Protein AF-R8BDB2-F1 (afdb_monomer_lite)

Radius of gyration: 30.71 Å; chains: 1; bounding box: 42×105×94 Å

Foldseek 3Di:
DDDDDDDDDDDDDDDDDDDDDDDDDDDDDDDDDDDDDDDDDDDDDDDDDDDPPPPPPPDDDDDDDPDPDDDPDDDPVQQVADAAEAADLLDDACVRCVVVCVPPCVVSVHALHLEYAYAQKWKAAPVVLPGTRGHHLVRLLNNCQVRVHQEYEHNHPPPDPDDDPRVVRMDMDHDDQVNSCCSQPVPPDDDPPPPPDDDDDPTYHYHYDDAPDKWKIGSSYTDDPVVVVVVVVVVCVVCVVVVHHPPPPPDDDDPDPRVIDIDHD

Secondary structure (DSSP, 8-state):
--------------------------------------------PPPPPPPP-------------------TTS-TTTTSPPP-EEEETT---HHHHHHHIIIIITTTT-PSPSEEEE---EEE--GGGTSEEE--HHHHHHHHHHHT-SEEEE---------STTGGG-EEE---HHHHHHHHS---S---TT---S-----PEEE-PPTT-EEEEETTEEE-HHHHHHHHHHHHHHHHHTT-----------------EEEE-

pLDDT: mean 71.01, std 20.25, range [38.88, 97.62]

Sequence (265 aa):
MGGPETHRTANDNEGSRATHRSRSSRQASGNSQYRAQSPESQLTIPPTPASPDLSLRSVRSVSSLPLTQVLSSSSPHALDRTLSVVFSPHGISYASLAAYATSHLVAEATLPLTALLHCFDAVSNPWWLGGNVLLGAPAGTETATKLGARAWISAHDGEKDVRGLATGLLRTRKWAREEVESVVSPRKGHFSPAQESKVGNKGTEVLALGSGEEVVLTSEGVWNVDQKQNDERMKAQTLAAMGLSPTIEARDMEPRNLGEVMAMV

Structure (mmCIF, N/CA/C/O backbone):
data_AF-R8BDB2-F1
#
_entry.id   AF-R8BDB2-F1
#
loop_
_atom_site.group_PDB
_atom_site.id
_atom_site.type_symbol
_atom_site.label_atom_id
_atom_site.label_alt_id
_atom_site.label_comp_id
_atom_site.label_asym_id
_atom_site.label_entity_id
_atom_site.label_seq_id
_atom_site.pdbx_PDB_ins_code
_atom_site.Cartn_x
_atom_site.Cartn_y
_atom_site.Cartn_z
_atom_site.occupancy
_atom_site.B_iso_or_equiv
_atom_site.auth_seq_id
_atom_site.auth_comp_id
_atom_site.auth_asym_id
_atom_site.auth_atom_id
_atom_site.pdbx_PDB_model_num
ATOM 1 N N . MET A 1 1 ? 9.946 63.396 -10.598 1.00 42.94 1 MET A N 1
ATOM 2 C CA . MET A 1 1 ? 10.537 63.099 -11.921 1.00 42.94 1 MET A CA 1
ATOM 3 C C . MET A 1 1 ? 10.731 61.595 -12.015 1.00 42.94 1 MET A C 1
ATOM 5 O O . MET A 1 1 ? 11.265 61.042 -11.066 1.00 42.94 1 MET A O 1
ATOM 9 N N . GLY A 1 2 ? 10.269 60.962 -13.097 1.00 50.62 2 GLY A N 1
ATOM 10 C CA . GLY A 1 2 ? 10.486 59.532 -13.372 1.00 50.62 2 GLY A CA 1
ATOM 11 C C . GLY A 1 2 ? 9.268 58.634 -13.131 1.00 50.62 2 GLY A C 1
ATOM 12 O O . GLY A 1 2 ? 9.260 57.855 -12.188 1.00 50.62 2 GLY A O 1
ATOM 13 N N . GLY A 1 3 ? 8.242 58.777 -13.973 1.00 46.38 3 GLY A N 1
ATOM 14 C CA . GLY A 1 3 ? 7.214 57.755 -14.215 1.00 46.38 3 GLY A CA 1
ATOM 15 C C . GLY A 1 3 ? 7.512 56.973 -15.513 1.00 46.38 3 GLY A C 1
ATOM 16 O O . GLY A 1 3 ? 8.561 57.206 -16.109 1.00 46.38 3 GLY A O 1
ATOM 17 N N . PRO A 1 4 ? 6.615 56.077 -15.964 1.00 68.62 4 PRO A N 1
ATOM 18 C CA . PRO A 1 4 ? 6.901 54.644 -16.092 1.00 68.62 4 PRO A CA 1
ATOM 19 C C . PRO A 1 4 ? 7.082 54.149 -17.537 1.00 68.62 4 PRO A C 1
ATOM 21 O O . PRO A 1 4 ? 6.483 54.688 -18.465 1.00 68.62 4 PRO A O 1
ATOM 24 N N . GLU A 1 5 ? 7.828 53.053 -17.709 1.00 59.38 5 GLU A N 1
ATOM 25 C CA . GLU A 1 5 ? 7.921 52.321 -18.977 1.00 59.38 5 GLU A CA 1
ATOM 26 C C . GLU A 1 5 ? 6.985 51.104 -18.992 1.00 59.38 5 GLU A C 1
ATOM 28 O O . GLU A 1 5 ? 7.170 50.106 -18.297 1.00 59.38 5 GLU A O 1
ATOM 33 N N . THR A 1 6 ? 5.955 51.214 -19.823 1.00 68.81 6 THR A N 1
ATOM 34 C CA . THR A 1 6 ? 5.175 50.118 -20.409 1.00 68.81 6 THR A CA 1
ATOM 35 C C . THR A 1 6 ? 5.809 49.691 -21.731 1.00 68.81 6 THR A C 1
ATOM 37 O O . THR A 1 6 ? 6.211 50.587 -22.456 1.00 68.81 6 THR A O 1
ATOM 40 N N . HIS A 1 7 ? 5.792 48.404 -22.109 1.00 50.31 7 HIS A N 1
ATOM 41 C CA . HIS A 1 7 ? 5.573 47.898 -23.490 1.00 50.31 7 HIS A CA 1
ATOM 42 C C . HIS A 1 7 ? 5.645 46.345 -23.480 1.00 50.31 7 HIS A C 1
ATOM 44 O O . HIS A 1 7 ? 6.590 45.788 -22.940 1.00 50.31 7 HIS A O 1
ATOM 50 N N . ARG A 1 8 ? 4.546 45.631 -23.812 1.00 46.88 8 ARG A N 1
ATOM 51 C CA . ARG A 1 8 ? 4.204 45.008 -25.128 1.00 46.88 8 ARG A CA 1
ATOM 52 C C . ARG A 1 8 ? 5.082 43.800 -25.506 1.00 46.88 8 ARG A C 1
ATOM 54 O O . ARG A 1 8 ? 6.282 43.887 -25.336 1.00 46.88 8 ARG A O 1
ATOM 61 N N . THR A 1 9 ? 4.651 42.705 -26.141 1.00 49.34 9 THR A N 1
ATOM 62 C CA . THR A 1 9 ? 3.388 42.033 -26.553 1.00 49.34 9 THR A CA 1
ATOM 63 C C . THR A 1 9 ? 3.834 40.766 -27.317 1.00 49.34 9 THR A C 1
ATOM 65 O O . THR A 1 9 ? 4.941 40.777 -27.852 1.00 49.34 9 THR A O 1
ATOM 68 N N . ALA A 1 10 ? 2.910 39.810 -27.514 1.00 44.41 10 ALA A N 1
ATOM 69 C CA . ALA A 1 10 ? 2.854 38.851 -28.639 1.00 44.41 10 ALA A CA 1
ATOM 70 C C . ALA A 1 10 ? 3.792 37.624 -28.586 1.00 44.41 10 ALA A C 1
ATOM 72 O O . ALA A 1 10 ? 4.871 37.688 -28.015 1.00 44.41 10 ALA A O 1
ATOM 73 N N . ASN A 1 11 ? 3.494 36.474 -29.192 1.00 45.97 11 ASN A N 1
ATOM 74 C CA . ASN A 1 11 ? 2.293 35.875 -29.793 1.00 45.97 11 ASN A CA 1
ATOM 75 C C . ASN A 1 11 ? 2.628 34.383 -30.023 1.00 45.97 11 ASN A C 1
ATOM 77 O O . ASN A 1 11 ? 3.799 34.030 -30.137 1.00 45.97 11 ASN A O 1
ATOM 81 N N . ASP A 1 12 ? 1.583 33.562 -30.118 1.00 48.62 12 ASP A N 1
ATOM 82 C CA . ASP A 1 12 ? 1.372 32.446 -31.052 1.00 48.62 12 ASP A CA 1
ATOM 83 C C . ASP A 1 12 ? 2.563 31.581 -31.506 1.00 48.62 12 ASP A C 1
ATOM 85 O O . ASP A 1 12 ? 3.449 32.035 -32.229 1.00 48.62 12 ASP A O 1
ATOM 89 N N . ASN A 1 13 ? 2.455 30.263 -31.290 1.00 54.91 13 ASN A N 1
ATOM 90 C CA . ASN A 1 13 ? 2.715 29.351 -32.404 1.00 54.91 13 ASN A CA 1
ATOM 91 C C . ASN A 1 13 ? 1.918 28.043 -32.295 1.00 54.91 13 ASN A C 1
ATOM 93 O O . ASN A 1 13 ? 2.167 27.193 -31.438 1.00 54.91 13 ASN A O 1
ATOM 97 N N . GLU A 1 14 ? 0.966 27.905 -33.214 1.00 48.72 14 GLU A N 1
ATOM 98 C CA . GLU A 1 14 ? 0.318 26.659 -33.598 1.00 48.72 14 GLU A CA 1
ATOM 99 C C . GLU A 1 14 ? 1.334 25.687 -34.216 1.00 48.72 14 GLU A C 1
ATOM 101 O O . GLU A 1 14 ? 2.249 26.071 -34.942 1.00 48.72 14 GLU A O 1
ATOM 106 N N . GLY A 1 15 ? 1.139 24.391 -33.973 1.00 47.16 15 GLY A N 1
ATOM 107 C CA . GLY A 1 15 ? 2.002 23.336 -34.498 1.00 47.16 15 GLY A CA 1
ATOM 108 C C . GLY A 1 15 ? 1.241 22.054 -34.798 1.00 47.16 15 GLY A C 1
ATOM 109 O O . GLY A 1 15 ? 1.616 20.987 -34.323 1.00 47.16 15 GLY A O 1
ATOM 110 N N . SER A 1 16 ? 0.169 22.157 -35.586 1.00 48.75 16 SER A N 1
ATOM 111 C CA . SER A 1 16 ? -0.464 21.015 -36.251 1.00 48.75 16 SER A CA 1
ATOM 112 C C . SER A 1 16 ? 0.543 20.286 -37.147 1.00 48.75 16 SER A C 1
ATOM 114 O O . SER A 1 16 ? 1.075 20.863 -38.094 1.00 48.75 16 SER A O 1
ATOM 116 N N . ARG A 1 17 ? 0.746 18.985 -36.919 1.00 55.22 17 ARG A N 1
ATOM 117 C CA . ARG A 1 17 ? 1.319 18.077 -37.922 1.00 55.22 17 ARG A CA 1
ATOM 118 C C . ARG A 1 17 ? 0.527 16.778 -37.975 1.00 55.22 17 ARG A C 1
ATOM 120 O O . ARG A 1 17 ? 0.817 15.804 -37.290 1.00 55.22 17 ARG A O 1
ATOM 127 N N . ALA A 1 18 ? -0.476 16.798 -38.845 1.00 46.44 18 ALA A N 1
ATOM 128 C CA . ALA A 1 18 ? -1.045 15.612 -39.453 1.00 46.44 18 ALA A CA 1
ATOM 129 C C . ALA A 1 18 ? -0.022 15.006 -40.426 1.00 46.44 18 ALA A C 1
ATOM 131 O O . ALA A 1 18 ? 0.484 15.696 -41.313 1.00 46.44 18 ALA A O 1
ATOM 132 N N . THR A 1 19 ? 0.247 13.708 -40.304 1.00 61.97 19 THR A N 1
ATOM 133 C CA . THR A 1 19 ? 0.888 12.922 -41.361 1.00 61.97 19 THR A CA 1
ATOM 134 C C . THR A 1 19 ? -0.053 11.813 -41.814 1.00 61.97 19 THR A C 1
ATOM 136 O O . THR A 1 19 ? -0.320 10.831 -41.129 1.00 61.97 19 THR A O 1
ATOM 139 N N . HIS A 1 20 ? -0.571 12.027 -43.020 1.00 45.81 20 HIS A N 1
ATOM 140 C CA . HIS A 1 20 ? -1.128 11.023 -43.913 1.00 45.81 20 HIS A CA 1
ATOM 141 C C . HIS A 1 20 ? -0.060 10.011 -44.369 1.00 45.81 20 HIS A C 1
ATOM 143 O O . HIS A 1 20 ? 1.122 10.346 -44.405 1.00 45.81 20 HIS A O 1
ATOM 149 N N . ARG A 1 21 ? -0.563 8.885 -44.918 1.00 43.88 21 ARG A N 1
ATOM 150 C CA . ARG A 1 21 ? 0.079 7.851 -45.774 1.00 43.88 21 ARG A CA 1
ATOM 151 C C . ARG A 1 21 ? 0.607 6.632 -44.996 1.00 43.88 21 ARG A C 1
ATOM 153 O O . ARG A 1 21 ? 1.277 6.789 -43.996 1.00 43.88 21 ARG A O 1
ATOM 160 N N . SER A 1 22 ? 0.344 5.377 -45.366 1.00 46.69 22 SER A N 1
ATOM 161 C CA . SER A 1 22 ? -0.119 4.796 -46.631 1.00 46.69 22 SER A CA 1
ATOM 162 C C . SER A 1 22 ? -0.864 3.480 -46.391 1.00 46.69 22 SER A C 1
ATOM 164 O O . SER A 1 22 ? -0.426 2.636 -45.615 1.00 46.69 22 SER A O 1
ATOM 166 N N . ARG A 1 23 ? -1.938 3.275 -47.163 1.00 48.34 23 ARG A N 1
ATOM 167 C CA . ARG A 1 23 ? -2.461 1.950 -47.517 1.00 48.34 23 ARG A CA 1
ATOM 168 C C . ARG A 1 23 ? -1.347 1.133 -48.179 1.00 48.34 23 ARG A C 1
ATOM 170 O O . ARG A 1 23 ? -0.778 1.589 -49.166 1.00 48.34 23 ARG A O 1
ATOM 177 N N . SER A 1 24 ? -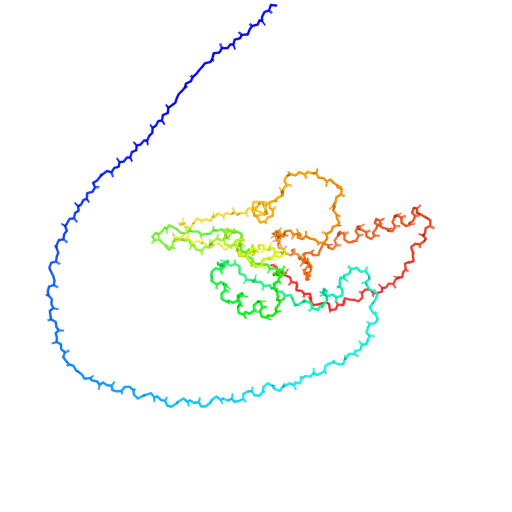1.111 -0.083 -47.698 1.00 53.47 24 SER A N 1
ATOM 178 C CA . SER A 1 24 ? -0.469 -1.132 -48.488 1.00 53.47 24 SER A CA 1
ATOM 179 C C . SER A 1 24 ? -1.332 -2.383 -48.423 1.00 53.47 24 SER A C 1
ATOM 181 O O . SER A 1 24 ? -1.396 -3.094 -47.425 1.00 53.47 24 SER A O 1
ATOM 183 N N . SER A 1 25 ? -2.062 -2.576 -49.510 1.00 52.44 25 SER A N 1
ATOM 184 C CA . SER A 1 25 ? -2.752 -3.793 -49.892 1.00 52.44 25 SER A CA 1
ATOM 185 C C . SER A 1 25 ? -1.734 -4.888 -50.208 1.00 52.44 25 SER A C 1
ATOM 187 O O . SER A 1 25 ? -0.970 -4.759 -51.165 1.00 52.44 25 SER A O 1
ATOM 189 N N . ARG A 1 26 ? -1.774 -5.998 -49.471 1.00 55.94 26 ARG A N 1
ATOM 190 C CA . ARG A 1 26 ? -1.280 -7.288 -49.960 1.00 55.94 26 ARG A CA 1
ATOM 191 C C . ARG A 1 26 ? -2.367 -8.337 -49.791 1.00 55.94 26 ARG A C 1
ATOM 193 O O . ARG A 1 26 ? -2.657 -8.792 -48.692 1.00 55.94 26 ARG A O 1
ATOM 200 N N . GLN A 1 27 ? -2.963 -8.672 -50.930 1.00 48.19 27 GLN A N 1
ATOM 201 C CA . GLN A 1 27 ? -3.602 -9.952 -51.177 1.00 48.19 27 GLN A CA 1
ATOM 202 C C . GLN A 1 27 ? -2.551 -11.056 -51.024 1.00 48.19 27 GLN A C 1
ATOM 204 O O . GLN A 1 27 ? -1.475 -10.972 -51.616 1.00 48.19 27 GLN A O 1
ATOM 209 N N . ALA A 1 28 ? -2.885 -12.101 -50.279 1.00 48.72 28 ALA A N 1
ATOM 210 C CA . ALA A 1 28 ? -2.295 -13.416 -50.458 1.00 48.72 28 ALA A CA 1
ATOM 211 C C . ALA A 1 28 ? -3.421 -14.441 -50.324 1.00 48.72 28 ALA A C 1
ATOM 213 O O . ALA A 1 28 ? -3.917 -14.717 -49.233 1.00 48.72 28 ALA A O 1
ATOM 214 N N . SER A 1 29 ? -3.853 -14.937 -51.482 1.00 48.69 29 SER A N 1
ATOM 215 C CA . SER A 1 29 ? -4.642 -16.152 -51.633 1.00 48.69 29 SER A CA 1
ATOM 216 C C . SER A 1 29 ? -3.923 -17.324 -50.976 1.00 48.69 29 SER A C 1
ATOM 218 O O . SER A 1 29 ? -2.757 -17.578 -51.264 1.00 48.69 29 SER A O 1
ATOM 220 N N . GLY A 1 30 ? -4.650 -18.070 -50.154 1.00 44.59 30 GLY A N 1
ATOM 221 C CA . GLY A 1 30 ? -4.211 -19.334 -49.576 1.00 44.59 30 GLY A CA 1
ATOM 222 C C . GLY A 1 30 ? -5.410 -20.251 -49.412 1.00 44.59 30 GLY A C 1
ATOM 223 O O . GLY A 1 30 ? -5.901 -20.449 -48.309 1.00 44.59 30 GLY A O 1
ATOM 224 N N . ASN A 1 31 ? -5.914 -20.754 -50.538 1.00 44.75 31 ASN A N 1
ATOM 225 C CA . ASN A 1 31 ? -6.883 -21.841 -50.582 1.00 44.75 31 ASN A CA 1
ATOM 226 C C . ASN A 1 31 ? -6.177 -23.129 -50.132 1.00 44.75 31 ASN A C 1
ATOM 228 O O . ASN A 1 31 ? -5.222 -23.565 -50.773 1.00 44.75 31 ASN A O 1
ATOM 232 N N . SER A 1 32 ? -6.657 -23.772 -49.075 1.00 51.34 32 SER A N 1
ATOM 233 C CA . SER A 1 32 ? -6.471 -25.212 -48.890 1.00 51.34 32 SER A CA 1
ATOM 234 C C . SER A 1 32 ? -7.636 -25.772 -48.095 1.00 51.34 32 SER A C 1
ATOM 236 O O . SER A 1 32 ? -7.705 -25.696 -46.872 1.00 51.34 32 SER A O 1
ATOM 238 N N . GLN A 1 33 ? -8.575 -26.316 -48.864 1.00 50.50 33 GLN A N 1
ATOM 239 C CA . GLN A 1 33 ? -9.534 -27.306 -48.422 1.00 50.50 33 GLN A CA 1
ATOM 240 C C . GLN A 1 33 ? -8.774 -28.550 -47.951 1.00 50.50 33 GLN A C 1
ATOM 242 O O . GLN A 1 33 ? -8.170 -29.239 -48.765 1.00 50.50 33 GLN A O 1
ATOM 247 N N . TYR A 1 34 ? -8.889 -28.886 -46.671 1.00 48.59 34 TYR A N 1
ATOM 248 C CA . TYR A 1 34 ? -8.771 -30.268 -46.219 1.00 48.59 34 TYR A CA 1
ATOM 249 C C . TYR A 1 34 ? -9.981 -30.579 -45.346 1.00 48.59 34 TYR A C 1
ATOM 251 O O . TYR A 1 34 ? -10.027 -30.318 -44.149 1.00 48.59 34 TYR A O 1
ATOM 259 N N . ARG A 1 35 ? -11.005 -31.096 -46.025 1.00 45.03 35 ARG A N 1
ATOM 260 C CA . ARG A 1 35 ? -12.122 -31.834 -45.449 1.00 45.03 35 ARG A CA 1
ATOM 261 C C . ARG A 1 35 ? -11.631 -33.266 -45.254 1.00 45.03 35 ARG A C 1
ATOM 263 O O . ARG A 1 35 ? -11.486 -33.987 -46.235 1.00 45.03 35 ARG A O 1
ATOM 270 N N . ALA A 1 36 ? -11.403 -33.667 -44.011 1.00 49.56 36 ALA A N 1
ATOM 271 C CA . ALA A 1 36 ? -11.320 -35.068 -43.618 1.00 49.56 36 ALA A CA 1
ATOM 272 C C . ALA A 1 36 ? -12.323 -35.297 -42.484 1.00 49.56 36 ALA A C 1
ATOM 274 O O . ALA A 1 36 ? -12.419 -34.512 -41.544 1.00 49.56 36 ALA A O 1
ATOM 275 N N . GLN A 1 37 ? -13.141 -36.325 -42.666 1.00 44.97 37 GLN A N 1
ATOM 276 C CA . GLN A 1 37 ? -14.241 -36.734 -41.806 1.00 44.97 37 GLN A CA 1
ATOM 277 C C . GLN A 1 37 ? -13.752 -37.733 -40.745 1.00 44.97 37 GLN A C 1
ATOM 279 O O . GLN A 1 37 ? -13.007 -38.635 -41.106 1.00 44.97 37 GLN A O 1
ATOM 284 N N . SER A 1 38 ? -14.325 -37.634 -39.533 1.00 42.25 38 SER A N 1
ATOM 285 C CA . SER A 1 38 ? -14.533 -38.704 -38.525 1.00 42.25 38 SER A CA 1
ATOM 286 C C . SER A 1 38 ? -13.296 -39.380 -37.887 1.00 42.25 38 SER A C 1
ATOM 288 O O . SER A 1 38 ? -12.239 -39.397 -38.505 1.00 42.25 38 SER A O 1
ATOM 290 N N . PRO A 1 39 ? -13.395 -39.982 -36.677 1.00 53.91 39 PRO A N 1
ATOM 291 C CA . PRO A 1 39 ? -14.604 -40.368 -35.942 1.00 53.91 39 PRO A CA 1
ATOM 292 C C . PRO A 1 39 ? -14.747 -39.769 -34.532 1.00 53.91 39 PRO A C 1
ATOM 294 O O . PRO A 1 39 ? -13.791 -39.348 -33.885 1.00 53.91 39 PRO A O 1
ATOM 297 N N . GLU A 1 40 ? -15.994 -39.771 -34.065 1.00 51.31 40 GLU A N 1
ATOM 298 C CA . GLU A 1 40 ? -16.387 -39.572 -32.675 1.00 51.31 40 GLU A CA 1
ATOM 299 C C . GLU A 1 40 ? -15.723 -40.616 -31.768 1.00 51.31 40 GLU A C 1
ATOM 301 O O . GLU A 1 40 ? -16.121 -41.780 -31.725 1.00 51.31 40 GLU A O 1
ATOM 306 N N . SER A 1 41 ? -14.734 -40.180 -30.995 1.00 50.53 41 SER A N 1
ATOM 307 C CA . SER A 1 41 ? -14.311 -40.878 -29.786 1.00 50.53 41 SER A CA 1
ATOM 308 C C . SER A 1 41 ? -15.143 -40.329 -28.634 1.00 50.53 41 SER A C 1
ATOM 310 O O . SER A 1 41 ? -14.879 -39.237 -28.129 1.00 50.53 41 SER A O 1
ATOM 312 N N . GLN A 1 42 ? -16.177 -41.075 -28.250 1.00 49.59 42 GLN A N 1
ATOM 313 C CA . GLN A 1 42 ? -16.948 -40.841 -27.033 1.00 49.59 42 GLN A CA 1
ATOM 314 C C . GLN A 1 42 ? -15.991 -40.820 -25.832 1.00 49.59 42 GLN A C 1
ATOM 316 O O . GLN A 1 42 ? -15.465 -41.857 -25.429 1.00 49.59 42 GLN A O 1
ATOM 321 N N . LEU A 1 43 ? -15.746 -39.636 -25.264 1.00 45.59 43 LEU A N 1
ATOM 322 C CA . LEU A 1 43 ? -15.126 -39.524 -23.949 1.00 45.59 43 LEU A CA 1
ATOM 323 C C . LEU A 1 43 ? -16.194 -39.840 -22.903 1.00 45.59 43 LEU A C 1
ATOM 325 O O . LEU A 1 43 ? -17.036 -39.012 -22.560 1.00 45.59 43 LEU A O 1
ATOM 329 N N . THR A 1 44 ? -16.146 -41.072 -22.415 1.00 49.34 44 THR A N 1
ATOM 330 C CA . THR A 1 44 ? -16.820 -41.526 -21.205 1.00 49.34 44 THR A CA 1
ATOM 331 C C . THR A 1 44 ? -16.444 -40.601 -20.048 1.00 49.34 44 THR A C 1
ATOM 333 O O . THR A 1 44 ? -15.291 -40.560 -19.619 1.00 49.34 44 THR A O 1
ATOM 336 N N . ILE A 1 45 ? -17.421 -39.841 -19.557 1.00 60.81 45 ILE A N 1
ATOM 337 C CA . ILE A 1 45 ? -17.305 -39.049 -18.333 1.00 60.81 45 ILE A CA 1
ATOM 338 C C . ILE A 1 45 ? -17.169 -40.045 -17.167 1.00 60.81 45 ILE A C 1
ATOM 340 O O . ILE A 1 45 ? -18.067 -40.874 -16.989 1.00 60.81 45 ILE A O 1
ATOM 344 N N . PRO A 1 46 ? -16.076 -40.026 -16.383 1.00 70.31 46 PRO A N 1
ATOM 345 C CA . PRO A 1 46 ? -15.982 -40.855 -15.189 1.00 70.31 46 PRO A CA 1
ATOM 346 C C . PRO A 1 46 ? -17.011 -40.391 -14.141 1.00 70.31 46 PRO A C 1
ATOM 348 O O . PRO A 1 46 ? -17.243 -39.186 -14.007 1.00 70.31 46 PRO A O 1
ATOM 351 N N . PRO A 1 47 ? -17.632 -41.314 -13.384 1.00 65.69 47 PRO A N 1
ATOM 352 C CA . PRO A 1 47 ? -18.547 -40.955 -12.311 1.00 65.69 47 PRO A CA 1
ATOM 353 C C . PRO A 1 47 ? -17.827 -40.126 -11.246 1.00 65.69 47 PRO A C 1
ATOM 355 O O . PRO A 1 47 ? -16.714 -40.434 -10.819 1.00 65.69 47 PRO A O 1
ATOM 358 N N . THR A 1 48 ? -18.502 -39.061 -10.830 1.00 56.56 48 THR A N 1
ATOM 359 C CA . THR A 1 48 ? -18.121 -38.146 -9.758 1.00 56.56 48 THR A CA 1
ATOM 360 C C . THR A 1 48 ? -17.821 -38.935 -8.475 1.00 56.56 48 THR A C 1
ATOM 362 O O . THR A 1 48 ? -18.712 -39.636 -7.989 1.00 56.56 48 THR A O 1
ATOM 365 N N . PRO A 1 49 ? -16.610 -38.857 -7.892 1.00 65.62 49 PRO A N 1
ATOM 366 C CA . PRO A 1 49 ? -16.388 -39.386 -6.555 1.00 65.62 49 PRO A CA 1
ATOM 367 C C . PRO A 1 49 ? -17.190 -38.547 -5.556 1.00 65.62 49 PRO A C 1
ATOM 369 O O . PRO A 1 49 ? -17.110 -37.319 -5.547 1.00 65.62 49 PRO A O 1
ATOM 372 N N . ALA A 1 50 ? -17.996 -39.234 -4.748 1.00 58.66 50 ALA A N 1
ATOM 373 C CA . ALA A 1 50 ? -18.779 -38.649 -3.674 1.00 58.66 50 ALA A CA 1
ATOM 374 C C . ALA A 1 50 ? -17.882 -37.824 -2.740 1.00 58.66 50 ALA A C 1
ATOM 376 O O . ALA A 1 50 ? -16.840 -38.292 -2.278 1.00 58.66 50 ALA A O 1
ATOM 377 N N . SER A 1 51 ? -18.308 -36.592 -2.477 1.00 55.97 51 SER A N 1
ATOM 378 C CA . SER A 1 51 ? -17.707 -35.693 -1.501 1.00 55.97 51 SER A CA 1
ATOM 379 C C . SER A 1 51 ? -17.574 -36.390 -0.141 1.00 55.97 51 SER A C 1
ATOM 381 O O . SER A 1 51 ? -18.571 -36.932 0.344 1.00 55.97 51 SER A O 1
ATOM 383 N N . PRO A 1 52 ? -16.406 -36.365 0.524 1.00 57.34 52 PRO A N 1
ATOM 384 C CA . PRO A 1 52 ? -16.375 -36.630 1.949 1.00 57.34 52 PRO A CA 1
ATOM 385 C C . PRO A 1 52 ? -17.106 -35.486 2.658 1.00 57.34 52 PRO A C 1
ATOM 387 O O . PRO A 1 52 ? -16.734 -34.318 2.540 1.00 57.34 52 PRO A O 1
ATOM 390 N N . ASP A 1 53 ? -18.169 -35.850 3.369 1.00 48.88 53 ASP A N 1
ATOM 391 C CA . ASP A 1 53 ? -18.843 -35.036 4.372 1.00 48.88 53 ASP A CA 1
ATOM 392 C C . ASP A 1 53 ? -17.824 -34.650 5.454 1.00 48.88 53 ASP A C 1
ATOM 394 O O . ASP A 1 53 ? -17.575 -35.380 6.417 1.00 48.88 53 ASP A O 1
ATOM 398 N N . LEU A 1 54 ? -17.160 -33.512 5.256 1.00 42.59 54 LEU A N 1
ATOM 399 C CA . LEU A 1 54 ? -16.406 -32.859 6.310 1.00 42.59 54 LEU A CA 1
ATOM 400 C C . LEU A 1 54 ? -17.407 -32.104 7.176 1.00 42.59 54 LEU A C 1
ATOM 402 O O . LEU A 1 54 ? -17.585 -30.893 7.059 1.00 42.59 54 LEU A O 1
ATOM 406 N N . SER A 1 55 ? -18.031 -32.860 8.077 1.00 46.69 55 SER A N 1
ATOM 407 C CA . SER A 1 55 ? -18.587 -32.348 9.321 1.00 46.69 55 SER A CA 1
ATOM 408 C C . SER A 1 55 ? -17.555 -31.436 9.985 1.00 46.69 55 SER A C 1
ATOM 410 O O . SER A 1 55 ? -16.649 -31.896 10.687 1.00 46.69 55 SER A O 1
ATOM 412 N N . LEU A 1 56 ? -17.701 -30.125 9.789 1.00 47.22 56 LEU A N 1
ATOM 413 C CA . LEU A 1 56 ? -17.084 -29.126 10.647 1.00 47.22 56 LEU A CA 1
ATOM 414 C C . LEU A 1 56 ? -17.778 -29.229 11.997 1.00 47.22 56 LEU A C 1
ATOM 416 O O . LEU A 1 56 ? -18.792 -28.596 12.289 1.00 47.22 56 LEU A O 1
ATOM 420 N N . ARG A 1 57 ? -17.218 -30.123 12.807 1.00 46.84 57 ARG A N 1
ATOM 421 C CA . ARG A 1 57 ? -17.478 -30.267 14.224 1.00 46.84 57 ARG A CA 1
ATOM 422 C C . ARG A 1 57 ? -17.257 -28.893 14.855 1.00 46.84 57 ARG A C 1
ATOM 424 O O . ARG A 1 57 ? -16.131 -28.478 15.106 1.00 46.84 57 ARG A O 1
ATOM 431 N N . SER A 1 58 ? -18.366 -28.200 15.083 1.00 56.47 58 SER A N 1
ATOM 432 C CA . SER A 1 58 ? -18.505 -27.137 16.066 1.00 56.47 58 SER A CA 1
ATOM 433 C C . SER A 1 58 ? -17.964 -27.656 17.398 1.00 56.47 58 SER A C 1
ATOM 435 O O . SER A 1 58 ? -18.574 -28.500 18.056 1.00 56.47 58 SER A O 1
ATOM 437 N N . VAL A 1 59 ? -16.754 -27.231 17.753 1.00 49.19 59 VAL A N 1
ATOM 438 C CA . VAL A 1 59 ? -16.163 -27.453 19.072 1.00 49.19 59 VAL A CA 1
ATOM 439 C C . VAL A 1 59 ? -15.204 -26.308 19.362 1.00 49.19 59 VAL A C 1
ATOM 441 O O . VAL A 1 59 ? -14.022 -26.373 19.050 1.00 49.19 59 VAL A O 1
ATOM 444 N N . ARG A 1 60 ? -15.702 -25.270 20.029 1.00 45.59 60 ARG A N 1
ATOM 445 C CA . ARG A 1 60 ? -15.536 -25.109 21.482 1.00 45.59 60 ARG A CA 1
ATOM 446 C C . ARG A 1 60 ? -15.994 -23.714 21.886 1.00 45.59 60 ARG A C 1
ATOM 448 O O . ARG A 1 60 ? -15.366 -22.712 21.577 1.00 45.59 60 ARG A O 1
ATOM 455 N N . SER A 1 61 ? -17.080 -23.719 22.648 1.00 52.28 61 SER A N 1
ATOM 456 C CA . SER A 1 61 ? -17.400 -22.702 23.637 1.00 52.28 61 SER A CA 1
ATOM 457 C C . SER A 1 61 ? -16.152 -22.440 24.486 1.00 52.28 61 SER A C 1
ATOM 459 O O . SER A 1 61 ? -15.692 -23.339 25.193 1.00 52.28 61 SER A O 1
ATOM 461 N N . VAL A 1 62 ? -15.593 -21.236 24.400 1.00 45.84 62 VAL A N 1
ATOM 462 C CA . VAL A 1 62 ? -14.640 -20.730 25.389 1.00 45.84 62 VAL A CA 1
ATOM 463 C C . VAL A 1 62 ? -15.392 -19.827 26.352 1.00 45.84 62 VAL A C 1
ATOM 465 O O . VAL A 1 62 ? -16.196 -18.983 25.968 1.00 45.84 62 VAL A O 1
ATOM 468 N N . SER A 1 63 ? -15.179 -20.133 27.623 1.00 41.16 63 SER A N 1
ATOM 469 C CA . SER A 1 63 ? -15.835 -19.574 28.793 1.00 41.16 63 SER A CA 1
ATOM 470 C C . SER A 1 63 ? -15.769 -18.046 28.810 1.00 41.16 63 SER A C 1
ATOM 472 O O . SER A 1 63 ? -14.684 -17.467 28.798 1.00 41.16 63 SER A O 1
ATOM 474 N N . SER A 1 64 ? -16.925 -17.394 28.888 1.00 43.75 64 SER A N 1
ATOM 475 C CA . SER A 1 64 ? -17.040 -15.972 29.193 1.00 43.75 64 SER A CA 1
ATOM 476 C C . SER A 1 64 ? -16.704 -15.747 30.670 1.00 43.75 64 SER A C 1
ATOM 478 O O . SER A 1 64 ? -17.554 -15.937 31.542 1.00 43.75 64 SER A O 1
ATOM 480 N N . LEU A 1 65 ? -15.465 -15.354 30.963 1.00 45.81 65 LEU A N 1
ATOM 481 C CA . LEU A 1 65 ? -15.137 -14.730 32.243 1.00 45.81 65 LEU A CA 1
ATOM 482 C C . LEU A 1 65 ? -15.412 -13.222 32.131 1.00 45.81 65 LEU A C 1
ATOM 484 O O . LEU A 1 65 ? -14.950 -12.601 31.171 1.00 45.81 65 LEU A O 1
ATOM 488 N N . PRO A 1 66 ? -16.149 -12.612 33.076 1.00 48.47 66 PRO A N 1
ATOM 489 C CA . PRO A 1 66 ? -16.415 -11.185 33.045 1.00 48.47 66 PRO A CA 1
ATOM 490 C C . PRO A 1 66 ? -15.150 -10.458 33.503 1.00 48.47 66 PRO A C 1
ATOM 492 O O . PRO A 1 66 ? -14.901 -10.304 34.697 1.00 48.47 66 PRO A O 1
ATOM 495 N N . LEU A 1 67 ? -14.315 -10.041 32.552 1.00 43.44 67 LEU A N 1
ATOM 496 C CA . LEU A 1 67 ? -13.194 -9.164 32.849 1.00 43.44 67 LEU A CA 1
ATOM 497 C C . LEU A 1 67 ? -13.720 -7.732 32.919 1.00 43.44 67 LEU A C 1
ATOM 499 O O . LEU A 1 67 ? -14.068 -7.127 31.908 1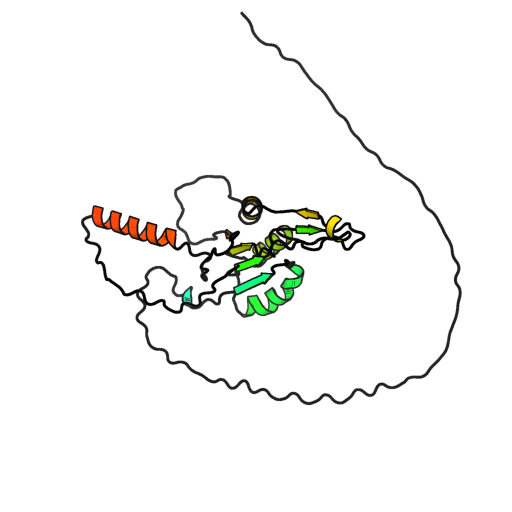.00 43.44 67 LEU A O 1
ATOM 503 N N . THR A 1 68 ? -13.796 -7.213 34.139 1.00 46.31 68 THR A N 1
ATOM 504 C CA . THR A 1 68 ? -14.155 -5.836 34.477 1.00 46.31 68 THR A CA 1
ATOM 505 C C . THR A 1 68 ? -13.321 -4.859 33.644 1.00 46.31 68 THR A C 1
ATOM 507 O O . THR A 1 68 ? -12.138 -4.633 33.904 1.00 46.31 68 THR A O 1
ATOM 510 N N . GLN A 1 69 ? -13.931 -4.313 32.595 1.00 46.12 69 GLN A N 1
ATOM 511 C CA . GLN A 1 69 ? -13.298 -3.405 31.651 1.00 46.12 69 GLN A CA 1
ATOM 512 C C . GLN A 1 69 ? -13.482 -1.967 32.124 1.00 46.12 69 GLN A C 1
ATOM 514 O O . GLN A 1 69 ? -14.547 -1.372 31.986 1.00 46.12 69 GLN A O 1
ATOM 519 N N . VAL A 1 70 ? -12.411 -1.400 32.672 1.00 48.38 70 VAL A N 1
ATOM 520 C CA . VAL A 1 70 ? -12.271 0.045 32.852 1.00 48.38 70 VAL A CA 1
ATOM 521 C C . VAL A 1 70 ? -11.144 0.504 31.929 1.00 48.38 70 VAL A C 1
ATOM 523 O O . VAL A 1 70 ? -9.989 0.605 32.334 1.00 48.38 70 VAL A O 1
ATOM 526 N N . LEU A 1 71 ? -11.489 0.726 30.658 1.00 46.38 71 LEU A N 1
ATOM 527 C CA . LEU A 1 71 ? -10.716 1.520 29.702 1.00 46.38 71 LEU A CA 1
ATOM 528 C C . LEU A 1 71 ? -11.685 2.486 29.019 1.00 46.38 71 LEU A C 1
ATOM 530 O O . LEU A 1 71 ? -12.296 2.193 27.996 1.00 46.38 71 LEU A O 1
ATOM 534 N N . SER A 1 72 ? -11.857 3.645 29.640 1.00 46.84 72 SER A N 1
ATOM 535 C CA . SER A 1 72 ? -12.657 4.741 29.110 1.00 46.84 72 SER A CA 1
ATOM 536 C C . SER A 1 72 ? -11.885 5.456 27.995 1.00 46.84 72 SER A C 1
ATOM 538 O O . SER A 1 72 ? -11.161 6.401 28.288 1.00 46.84 72 SER A O 1
ATOM 540 N N . SER A 1 73 ? -12.019 5.000 26.742 1.00 46.62 73 SER A N 1
ATOM 541 C CA . SER A 1 73 ? -12.120 5.867 25.540 1.00 46.62 73 SER A CA 1
ATOM 542 C C . SER A 1 73 ? -12.151 5.122 24.197 1.00 46.62 73 SER A C 1
ATOM 544 O O . SER A 1 73 ? -12.406 5.766 23.181 1.00 46.62 73 SER A O 1
ATOM 546 N N . SER A 1 74 ? -11.939 3.804 24.136 1.00 48.91 74 SER A N 1
ATOM 547 C CA . SER A 1 74 ? -12.227 3.046 22.913 1.00 48.91 74 SER A CA 1
ATOM 548 C C . SER A 1 74 ? -13.712 2.691 22.876 1.00 48.91 74 SER A C 1
ATOM 550 O O . SER A 1 74 ? -14.282 2.231 23.865 1.00 48.91 74 SER A O 1
ATOM 552 N N . SER A 1 75 ? -14.362 2.948 21.740 1.00 51.31 75 SER A N 1
ATOM 553 C CA . SER A 1 75 ? -15.742 2.518 21.504 1.00 51.31 75 SER A CA 1
ATOM 554 C C . SER A 1 75 ? -15.872 1.027 21.854 1.00 51.31 75 SER A C 1
ATOM 556 O O . SER A 1 75 ? -15.010 0.254 21.432 1.00 51.31 75 SER A O 1
ATOM 558 N N . PRO A 1 76 ? -16.917 0.583 22.578 1.00 54.19 76 PRO A N 1
ATOM 559 C CA . PRO A 1 76 ? -17.114 -0.832 22.914 1.00 54.19 76 PRO A CA 1
ATOM 560 C C . PRO A 1 76 ? -17.206 -1.748 21.679 1.00 54.19 76 PRO A C 1
ATOM 562 O O . PRO A 1 76 ? -17.093 -2.960 21.809 1.00 54.19 76 PRO A O 1
ATOM 565 N N . HIS A 1 77 ? -17.343 -1.181 20.475 1.00 52.84 77 HIS A N 1
ATOM 566 C CA . HIS A 1 77 ? -17.296 -1.901 19.200 1.00 52.84 77 HIS A CA 1
ATOM 567 C C . HIS A 1 77 ? -15.886 -2.077 18.605 1.00 52.84 77 HIS A C 1
ATOM 569 O O . HIS A 1 77 ? -15.721 -2.852 17.668 1.00 52.84 77 HIS A O 1
ATOM 575 N N . ALA A 1 78 ? -14.865 -1.373 19.104 1.00 55.69 78 ALA A N 1
ATOM 576 C CA . ALA A 1 78 ? -13.517 -1.405 18.527 1.00 55.69 78 ALA A CA 1
ATOM 577 C C . ALA A 1 78 ? -12.758 -2.708 18.833 1.00 55.69 78 ALA A C 1
ATOM 579 O O . ALA A 1 78 ? -11.855 -3.080 18.085 1.00 55.69 78 ALA A O 1
ATOM 580 N N . LEU A 1 79 ? -13.128 -3.395 19.919 1.00 58.47 79 LEU A N 1
ATOM 581 C CA . LEU A 1 79 ? -12.481 -4.630 20.375 1.00 58.47 79 LEU A CA 1
ATOM 582 C C . LEU A 1 79 ? -12.994 -5.892 19.680 1.00 58.47 79 LEU A C 1
ATOM 584 O O . LEU A 1 79 ? -12.341 -6.924 19.766 1.00 58.47 79 LEU A O 1
ATOM 588 N N . ASP A 1 80 ? -14.132 -5.800 18.994 1.00 67.94 80 ASP A N 1
ATOM 589 C CA . ASP A 1 80 ? -14.792 -6.940 18.345 1.00 67.94 80 ASP A CA 1
ATOM 590 C C . ASP A 1 80 ? -14.657 -6.896 16.815 1.00 67.94 80 ASP A C 1
ATOM 592 O O . ASP A 1 80 ? -15.268 -7.665 16.078 1.00 67.94 80 ASP A O 1
ATOM 596 N N . ARG A 1 81 ? -13.869 -5.942 16.306 1.00 77.56 81 ARG A N 1
ATOM 597 C CA . ARG A 1 81 ? -13.702 -5.733 14.874 1.00 77.56 81 ARG A CA 1
ATOM 598 C C . ARG A 1 81 ? -12.484 -6.488 14.357 1.00 77.56 81 ARG A C 1
ATOM 600 O O . ARG A 1 81 ? -11.353 -6.171 14.719 1.00 77.56 81 ARG A O 1
ATOM 607 N N . THR A 1 82 ? -12.727 -7.414 13.436 1.00 88.56 82 THR A N 1
ATOM 608 C CA . THR A 1 82 ? -11.693 -8.157 12.710 1.00 88.56 82 THR A CA 1
ATOM 609 C C . THR A 1 82 ? -10.726 -7.213 11.993 1.00 88.56 82 THR A C 1
ATOM 611 O O . THR A 1 82 ? -11.143 -6.279 11.299 1.00 88.56 82 THR A O 1
ATOM 614 N N . LEU A 1 83 ? -9.425 -7.472 12.147 1.00 91.69 83 LEU A N 1
ATOM 615 C CA . LEU A 1 83 ? -8.381 -6.779 11.400 1.00 91.69 83 LEU A CA 1
ATOM 616 C C . LEU A 1 83 ? -8.232 -7.379 10.007 1.00 91.69 83 LEU A C 1
ATOM 618 O O . LEU A 1 83 ? -8.309 -8.593 9.824 1.00 91.69 83 LEU A O 1
ATOM 622 N N . SER A 1 84 ? -7.975 -6.523 9.027 1.00 94.31 84 SER A N 1
ATOM 623 C CA . SER A 1 84 ? -7.788 -6.944 7.643 1.00 94.31 84 SER A CA 1
ATOM 624 C C . SER A 1 84 ? -6.584 -6.276 7.014 1.00 94.31 84 SER A C 1
ATOM 626 O O . SER A 1 84 ? -6.440 -5.051 7.000 1.00 94.31 84 SER A O 1
ATOM 628 N N . VAL A 1 85 ? -5.706 -7.117 6.480 1.00 96.31 85 VAL A N 1
ATOM 629 C CA . VAL A 1 85 ? -4.455 -6.700 5.862 1.00 96.31 85 VAL A CA 1
ATOM 630 C C . VAL A 1 85 ? -4.365 -7.310 4.475 1.00 96.31 85 VAL A C 1
ATOM 632 O O . VAL A 1 85 ? -4.543 -8.514 4.303 1.00 96.31 85 VAL A O 1
ATOM 635 N N . VAL A 1 86 ? -4.071 -6.476 3.480 1.00 97.00 86 VAL A N 1
ATOM 636 C CA . VAL A 1 86 ? -3.699 -6.939 2.139 1.00 97.00 86 VAL A CA 1
ATOM 637 C C . VAL A 1 86 ? -2.199 -6.759 1.981 1.00 97.00 86 VAL A C 1
ATOM 639 O O . VAL A 1 86 ? -1.713 -5.632 1.979 1.00 97.00 86 VAL A O 1
ATOM 642 N N . PHE A 1 87 ? -1.475 -7.868 1.840 1.00 96.56 87 PHE A N 1
ATOM 643 C CA . PHE A 1 87 ? -0.035 -7.878 1.598 1.00 96.56 87 PHE A CA 1
ATOM 644 C C . PHE A 1 87 ? 0.255 -8.181 0.127 1.00 96.56 87 PHE A C 1
ATOM 646 O O . PHE A 1 87 ? -0.026 -9.271 -0.368 1.00 96.56 87 PHE A O 1
ATOM 653 N N . SER A 1 88 ? 0.802 -7.197 -0.582 1.00 95.00 88 SER A N 1
ATOM 654 C CA . SER A 1 88 ? 1.155 -7.280 -1.995 1.00 95.00 88 SER A CA 1
ATOM 655 C C . SER A 1 88 ? 2.470 -6.530 -2.263 1.00 95.00 88 SER A C 1
ATOM 657 O O . SER A 1 88 ? 2.467 -5.413 -2.786 1.00 95.00 88 SER A O 1
ATOM 659 N N . PRO A 1 89 ? 3.625 -7.128 -1.920 1.00 90.69 89 PRO A N 1
ATOM 660 C CA . PRO A 1 89 ? 4.934 -6.474 -2.030 1.00 90.69 89 PRO A CA 1
ATOM 661 C C . PRO A 1 89 ? 5.345 -6.136 -3.469 1.00 90.69 89 PRO A C 1
ATOM 663 O O . PRO A 1 89 ? 6.181 -5.269 -3.690 1.00 90.69 89 PRO A O 1
ATOM 666 N N . HIS A 1 90 ? 4.730 -6.782 -4.459 1.00 90.00 90 HIS A N 1
ATOM 667 C CA . HIS A 1 90 ? 4.926 -6.495 -5.885 1.00 90.00 90 HIS A CA 1
ATOM 668 C C . HIS A 1 90 ? 3.738 -5.739 -6.502 1.00 90.00 90 HIS A C 1
ATOM 670 O O . HIS A 1 90 ? 3.662 -5.529 -7.710 1.00 90.00 90 HIS A O 1
ATOM 676 N N . GLY A 1 91 ? 2.802 -5.315 -5.664 1.00 91.19 91 GLY A N 1
ATOM 677 C CA . GLY A 1 91 ? 1.601 -4.620 -6.068 1.00 91.19 91 GLY A CA 1
ATOM 678 C C . GLY A 1 91 ? 0.532 -5.513 -6.696 1.00 91.19 91 GLY A C 1
ATOM 679 O O . GLY A 1 91 ? 0.787 -6.575 -7.267 1.00 91.19 91 GLY A O 1
ATOM 680 N N . ILE A 1 92 ? -0.709 -5.057 -6.572 1.00 94.12 92 ILE A N 1
ATOM 681 C CA . ILE A 1 92 ? -1.896 -5.705 -7.118 1.00 94.12 92 ILE A CA 1
ATOM 682 C C . ILE A 1 92 ? -2.888 -4.630 -7.540 1.00 94.12 92 ILE A C 1
ATOM 684 O O . ILE A 1 92 ? -3.092 -3.637 -6.846 1.00 94.12 92 ILE A O 1
ATOM 688 N N . SER A 1 93 ? -3.516 -4.819 -8.699 1.00 95.56 93 SER A N 1
ATOM 689 C CA . SER A 1 93 ? -4.598 -3.930 -9.114 1.00 95.56 93 SER A CA 1
ATOM 690 C C . SER A 1 93 ? -5.869 -4.238 -8.326 1.00 95.56 93 SER A C 1
ATOM 692 O O . SER A 1 93 ? -6.174 -5.406 -8.059 1.00 95.56 93 SER A O 1
ATOM 694 N N . TYR A 1 94 ? -6.675 -3.215 -8.038 1.00 97.44 94 TYR A N 1
ATOM 695 C CA . TYR A 1 94 ? -7.987 -3.442 -7.439 1.00 97.44 94 TYR A CA 1
ATOM 696 C C . TYR A 1 94 ? -8.853 -4.366 -8.303 1.00 97.44 94 TYR A C 1
ATOM 698 O O . TYR A 1 94 ? -9.587 -5.185 -7.766 1.00 97.44 94 TYR A O 1
ATOM 706 N N . ALA A 1 95 ? -8.757 -4.279 -9.634 1.00 97.25 95 ALA A N 1
ATOM 707 C CA . ALA A 1 95 ? -9.516 -5.142 -10.537 1.00 97.25 95 ALA A CA 1
ATOM 708 C C . ALA A 1 95 ? -9.261 -6.636 -10.264 1.00 97.25 95 ALA A C 1
ATOM 710 O O . ALA A 1 95 ? -10.203 -7.424 -10.239 1.00 97.25 95 ALA A O 1
ATOM 711 N N . SER A 1 96 ? -8.008 -7.010 -9.987 1.00 96.69 96 SER A N 1
ATOM 712 C CA . SER A 1 96 ? -7.635 -8.377 -9.602 1.00 96.69 96 SER A CA 1
ATOM 713 C C . SER A 1 96 ? -8.147 -8.761 -8.210 1.00 96.69 96 SER A C 1
ATOM 715 O O . SER A 1 96 ? -8.432 -9.931 -7.968 1.00 96.69 96 SER A O 1
ATOM 717 N N . LEU A 1 97 ? -8.285 -7.791 -7.300 1.00 96.94 97 LEU A N 1
ATOM 718 C CA . LEU A 1 97 ? -8.765 -8.013 -5.934 1.00 96.94 97 LEU A CA 1
ATOM 719 C C . LEU A 1 97 ? -10.295 -7.905 -5.792 1.00 96.94 97 LEU A C 1
ATOM 721 O O . LEU A 1 97 ? -10.843 -8.312 -4.771 1.00 96.94 97 LEU A O 1
ATOM 725 N N . ALA A 1 98 ? -11.001 -7.364 -6.787 1.00 97.56 98 ALA A N 1
ATOM 726 C CA . ALA A 1 98 ? -12.401 -6.958 -6.670 1.00 97.56 98 ALA A CA 1
ATOM 727 C C . ALA A 1 98 ? -13.338 -8.117 -6.300 1.00 97.56 98 ALA A C 1
ATOM 729 O O . ALA A 1 98 ? -14.207 -7.960 -5.439 1.00 97.56 98 ALA A O 1
ATOM 730 N N . ALA A 1 99 ? -13.142 -9.292 -6.907 1.00 97.62 99 ALA A N 1
ATOM 731 C CA . ALA A 1 99 ? -13.929 -10.481 -6.586 1.00 97.62 99 ALA A CA 1
ATOM 732 C C . ALA A 1 99 ? -13.728 -10.896 -5.121 1.00 97.62 99 ALA A C 1
ATOM 734 O O . ALA A 1 99 ? -14.701 -11.054 -4.394 1.00 97.62 99 ALA A O 1
ATOM 735 N N . TYR A 1 100 ? -12.476 -10.964 -4.661 1.00 97.19 100 TYR A N 1
ATOM 736 C CA . TYR A 1 100 ? -12.149 -11.289 -3.271 1.00 97.19 100 TYR A CA 1
ATOM 737 C C . TYR A 1 100 ? -12.692 -10.247 -2.282 1.00 97.19 100 TYR A C 1
ATOM 739 O O . TYR A 1 100 ? -13.258 -10.594 -1.246 1.00 97.19 100 TYR A O 1
ATOM 747 N N . ALA A 1 101 ? -12.572 -8.961 -2.617 1.00 96.75 101 ALA A N 1
ATOM 748 C CA . ALA A 1 101 ? -13.083 -7.880 -1.788 1.00 96.75 101 ALA A CA 1
ATOM 749 C C . ALA A 1 101 ? -14.604 -7.973 -1.610 1.00 96.75 101 ALA A C 1
ATOM 751 O O . ALA A 1 101 ? -15.104 -7.874 -0.492 1.00 96.75 101 ALA A O 1
ATOM 752 N N . THR A 1 102 ? -15.337 -8.203 -2.701 1.00 96.00 102 THR A N 1
ATOM 753 C CA . THR A 1 102 ? -16.806 -8.257 -2.683 1.00 96.00 102 THR A CA 1
ATOM 754 C C . THR A 1 102 ? -17.361 -9.558 -2.110 1.00 96.00 102 THR A C 1
ATOM 756 O O . THR A 1 102 ? -18.413 -9.521 -1.480 1.00 96.00 102 THR A O 1
ATOM 759 N N . SER A 1 103 ? -16.673 -10.691 -2.280 1.00 94.75 103 SER A N 1
ATOM 760 C CA . SER A 1 103 ? -17.145 -11.981 -1.768 1.00 94.75 103 SER A CA 1
ATOM 761 C C . SER A 1 103 ? -16.725 -12.257 -0.328 1.00 94.75 103 SER A C 1
ATOM 763 O O . SER A 1 103 ? -17.495 -12.852 0.415 1.00 94.75 103 SER A O 1
ATOM 765 N N . HIS A 1 104 ? -15.504 -11.875 0.061 1.00 95.00 104 HIS A N 1
ATOM 766 C CA . HIS A 1 104 ? -14.917 -12.268 1.342 1.00 95.00 104 HIS A CA 1
ATOM 767 C C . HIS A 1 104 ? -14.773 -11.085 2.297 1.00 95.00 104 HIS A C 1
ATOM 769 O O . HIS A 1 104 ? -15.348 -11.115 3.379 1.00 95.00 104 HIS A O 1
ATOM 775 N N . LEU A 1 105 ? -14.092 -10.004 1.894 1.00 94.94 105 LEU A N 1
ATOM 776 C CA . LEU A 1 105 ? -13.851 -8.879 2.813 1.00 94.94 105 LEU A CA 1
ATOM 777 C C . LEU A 1 105 ? -15.156 -8.219 3.284 1.00 94.94 105 LEU A C 1
ATOM 779 O O . LEU A 1 105 ? -15.282 -7.859 4.456 1.00 94.94 105 LEU A O 1
ATOM 783 N N . VAL A 1 106 ? -16.139 -8.100 2.386 1.00 93.62 106 VAL A N 1
ATOM 784 C CA . VAL A 1 106 ? -17.487 -7.618 2.721 1.00 93.62 106 VAL A CA 1
ATOM 785 C C . VAL A 1 106 ? -18.244 -8.610 3.608 1.00 93.62 106 VAL A C 1
ATOM 787 O O . VAL A 1 106 ? -18.859 -8.179 4.580 1.00 93.62 106 VAL A O 1
ATOM 790 N N . ALA A 1 107 ? -18.195 -9.911 3.305 1.00 92.00 107 ALA A N 1
ATOM 791 C CA . ALA A 1 107 ? -18.908 -10.936 4.074 1.00 92.00 107 ALA A CA 1
ATOM 792 C C . ALA A 1 107 ? -18.405 -11.033 5.522 1.00 92.00 107 ALA A C 1
ATOM 794 O O . ALA A 1 107 ? -19.209 -11.159 6.440 1.00 92.00 107 ALA A O 1
ATOM 795 N N . GLU A 1 108 ? -17.097 -10.876 5.725 1.00 92.06 108 GLU A N 1
ATOM 796 C CA . GLU A 1 108 ? -16.462 -10.854 7.048 1.00 92.06 108 GLU A CA 1
ATOM 797 C C . GLU A 1 108 ? -16.576 -9.486 7.753 1.00 92.06 108 GLU A C 1
ATOM 799 O O . GLU A 1 108 ? -16.001 -9.285 8.820 1.00 92.06 108 GLU A O 1
ATOM 804 N N . ALA A 1 109 ? -17.276 -8.509 7.157 1.00 89.56 109 ALA A N 1
ATOM 805 C CA . ALA A 1 109 ? -17.400 -7.138 7.670 1.00 89.56 109 ALA A CA 1
ATOM 806 C C . ALA A 1 109 ? -16.043 -6.476 8.001 1.00 89.56 109 ALA A C 1
ATOM 808 O O . ALA A 1 109 ? -15.919 -5.649 8.907 1.00 89.56 109 ALA A O 1
ATOM 809 N N . THR A 1 110 ? -15.009 -6.816 7.230 1.00 91.25 110 THR A N 1
ATOM 810 C CA . THR A 1 110 ? -13.622 -6.405 7.488 1.00 91.25 110 THR A CA 1
ATOM 811 C C . THR A 1 110 ? -13.219 -5.093 6.814 1.00 91.25 110 THR A C 1
ATOM 813 O O . THR A 1 110 ? -12.077 -4.663 6.959 1.00 91.25 110 THR A O 1
ATOM 816 N N . LEU A 1 111 ? -14.124 -4.435 6.083 1.00 93.31 111 LEU A N 1
ATOM 817 C CA . LEU A 1 111 ? -13.875 -3.135 5.446 1.00 93.31 111 LEU A CA 1
ATOM 818 C C . LEU A 1 111 ? -14.368 -1.964 6.315 1.00 93.31 111 LEU A C 1
ATOM 820 O O . LEU A 1 111 ? -15.389 -2.101 6.997 1.00 93.31 111 LEU A O 1
ATOM 824 N N . PRO A 1 112 ? -13.710 -0.784 6.318 1.00 93.75 112 PRO A N 1
ATOM 825 C CA . PRO A 1 112 ? -12.409 -0.452 5.714 1.00 93.75 112 PRO A CA 1
ATOM 826 C C . PRO A 1 112 ? -11.248 -1.357 6.135 1.00 93.75 112 PRO A C 1
ATOM 828 O O . PRO A 1 112 ? -11.231 -1.819 7.277 1.00 93.75 112 PRO A O 1
ATOM 831 N N . LEU A 1 113 ? -10.284 -1.555 5.224 1.00 95.31 113 LEU A N 1
ATOM 832 C CA . LEU A 1 113 ? -9.052 -2.290 5.520 1.00 95.31 113 LEU A CA 1
ATOM 833 C C . LEU A 1 113 ? -8.278 -1.647 6.673 1.00 95.31 113 LEU A C 1
ATOM 835 O O . LEU A 1 113 ? -8.094 -0.426 6.702 1.00 95.31 113 LEU A O 1
ATOM 839 N N . THR A 1 114 ? -7.747 -2.477 7.571 1.00 95.06 114 THR A N 1
ATOM 840 C CA . THR A 1 114 ? -6.792 -2.026 8.591 1.00 95.06 114 THR A CA 1
ATOM 841 C C . THR A 1 114 ? -5.516 -1.522 7.926 1.00 95.06 114 THR A C 1
ATOM 843 O O . THR A 1 114 ? -5.100 -0.393 8.185 1.00 95.06 114 THR A O 1
ATOM 846 N N . ALA A 1 115 ? -4.929 -2.319 7.027 1.00 96.62 115 ALA A N 1
ATOM 847 C CA . ALA A 1 115 ? -3.742 -1.911 6.288 1.00 96.62 115 ALA A CA 1
ATOM 848 C C . ALA A 1 115 ? -3.644 -2.500 4.878 1.00 96.62 115 ALA A C 1
ATOM 850 O O . ALA A 1 115 ? -4.061 -3.625 4.599 1.00 96.62 115 ALA A O 1
ATOM 851 N N . LEU A 1 116 ? -3.022 -1.723 3.998 1.00 97.19 116 LEU A N 1
ATOM 852 C CA . LEU A 1 116 ? -2.526 -2.148 2.701 1.00 97.19 116 LEU A CA 1
ATOM 853 C C . LEU A 1 116 ? -0.996 -2.105 2.737 1.00 97.19 116 LEU A C 1
ATOM 855 O O . LEU A 1 116 ? -0.411 -1.041 2.908 1.00 97.19 116 LEU A O 1
ATOM 859 N N . LEU A 1 117 ? -0.343 -3.247 2.563 1.00 96.88 117 LEU A N 1
ATOM 860 C CA . LEU A 1 117 ? 1.103 -3.336 2.386 1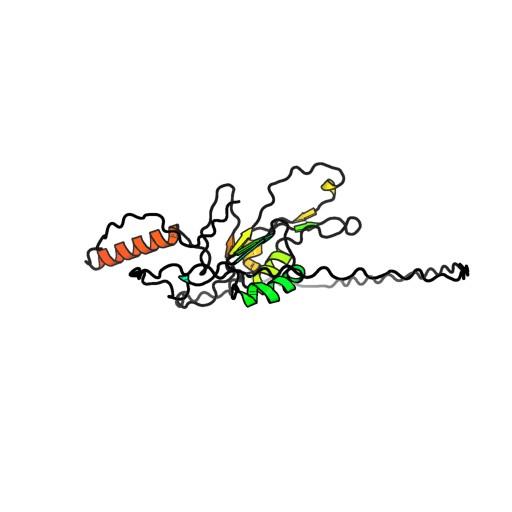.00 96.88 117 LEU A CA 1
ATOM 861 C C . LEU A 1 117 ? 1.360 -3.519 0.894 1.00 96.88 117 LEU A C 1
ATOM 863 O O . LEU A 1 117 ? 1.169 -4.607 0.353 1.00 96.88 117 LEU A O 1
ATOM 867 N N . HIS A 1 118 ? 1.723 -2.438 0.216 1.00 96.12 118 HIS A N 1
ATOM 868 C CA . HIS A 1 118 ? 1.824 -2.394 -1.242 1.00 96.12 118 HIS A CA 1
ATOM 869 C C . HIS A 1 118 ? 2.990 -1.503 -1.649 1.00 96.12 118 HIS A C 1
ATOM 871 O O . HIS A 1 118 ? 3.196 -0.453 -1.040 1.00 96.12 118 HIS A O 1
ATOM 877 N N . CYS A 1 119 ? 3.746 -1.896 -2.675 1.00 94.75 119 CYS A N 1
ATOM 878 C CA . CYS A 1 119 ? 4.896 -1.121 -3.132 1.00 94.75 119 CYS A CA 1
ATOM 879 C C . CYS A 1 119 ? 4.497 0.275 -3.637 1.00 94.75 119 CYS A C 1
ATOM 881 O O . CYS A 1 119 ? 3.441 0.461 -4.253 1.00 94.75 119 CYS A O 1
ATOM 883 N N . PHE A 1 120 ? 5.361 1.258 -3.391 1.00 94.69 120 PHE A N 1
ATOM 884 C CA . PHE A 1 120 ? 5.245 2.593 -3.984 1.00 94.69 120 PHE A CA 1
ATOM 885 C C . PHE A 1 120 ? 5.858 2.638 -5.385 1.00 94.69 120 PHE A C 1
ATOM 887 O O . PHE A 1 120 ? 5.331 3.296 -6.283 1.00 94.69 120 PHE A O 1
ATOM 894 N N . ASP A 1 121 ? 6.943 1.902 -5.596 1.00 92.69 121 ASP A N 1
ATOM 895 C CA . ASP A 1 121 ? 7.713 1.974 -6.829 1.00 92.69 121 ASP A CA 1
ATOM 896 C C . ASP A 1 121 ? 6.992 1.302 -7.997 1.00 92.69 121 ASP A C 1
ATOM 898 O O . ASP A 1 121 ? 6.450 0.199 -7.890 1.00 92.69 121 ASP A O 1
ATOM 902 N N . ALA A 1 122 ? 7.008 1.980 -9.143 1.00 91.62 122 ALA A N 1
ATOM 903 C CA . ALA A 1 122 ? 6.498 1.443 -10.394 1.00 91.62 122 ALA A CA 1
ATOM 904 C C . ALA A 1 122 ? 7.668 0.999 -11.272 1.00 91.62 122 ALA A C 1
ATOM 906 O O . ALA A 1 122 ? 8.644 1.731 -11.440 1.00 91.62 122 ALA A O 1
ATOM 907 N N . VAL A 1 123 ? 7.555 -0.181 -11.871 1.00 90.62 123 VAL A N 1
ATOM 908 C CA . VAL A 1 123 ? 8.578 -0.754 -12.748 1.00 90.62 123 VAL A CA 1
ATOM 909 C C . VAL A 1 123 ? 7.943 -1.069 -14.089 1.00 90.62 123 VAL A C 1
ATOM 911 O O . VAL A 1 123 ? 6.881 -1.684 -14.168 1.00 90.62 123 VAL A O 1
ATOM 914 N N . SER A 1 124 ? 8.593 -0.650 -15.165 1.00 91.19 124 SER A N 1
ATOM 915 C CA . SER A 1 124 ? 8.107 -0.856 -16.526 1.00 91.19 124 SER A CA 1
ATOM 916 C C . SER A 1 124 ? 9.232 -1.284 -17.455 1.00 91.19 124 SER A C 1
ATOM 918 O O . SER A 1 124 ? 10.370 -0.831 -17.337 1.00 91.19 124 SER A O 1
ATOM 920 N N . ASN A 1 125 ? 8.889 -2.146 -18.400 1.00 90.25 125 ASN A N 1
ATOM 921 C CA . ASN A 1 125 ? 9.670 -2.451 -19.582 1.00 90.25 125 ASN A CA 1
ATOM 922 C C . ASN A 1 125 ? 9.158 -1.635 -20.774 1.00 90.25 125 ASN A C 1
ATOM 924 O O . ASN A 1 125 ? 8.016 -1.161 -20.778 1.00 90.25 125 ASN A O 1
ATOM 928 N N . PRO A 1 126 ? 9.961 -1.519 -21.845 1.00 88.06 126 PRO A N 1
ATOM 929 C CA . PRO A 1 126 ? 9.440 -1.119 -23.141 1.00 88.06 126 PRO A CA 1
ATOM 930 C C . PRO A 1 126 ? 8.221 -1.965 -23.536 1.00 88.06 126 PRO A C 1
ATOM 932 O O . PRO A 1 126 ? 8.135 -3.148 -23.204 1.00 88.06 126 PRO A O 1
ATOM 935 N N . TRP A 1 127 ? 7.282 -1.377 -24.276 1.00 88.31 127 TRP A N 1
ATOM 936 C CA . TRP A 1 127 ? 6.014 -2.035 -24.621 1.00 88.31 127 TRP A CA 1
ATOM 937 C C . TRP A 1 127 ? 6.198 -3.358 -25.388 1.00 88.31 127 TRP A C 1
ATOM 939 O O . TRP A 1 127 ? 5.399 -4.273 -25.224 1.00 88.31 127 TRP A O 1
ATOM 949 N N . TRP A 1 128 ? 7.279 -3.499 -26.163 1.00 87.62 128 TRP A N 1
ATOM 950 C CA . TRP A 1 128 ? 7.630 -4.741 -26.868 1.00 87.62 128 TRP A CA 1
ATOM 951 C C . TRP A 1 128 ? 8.273 -5.818 -25.970 1.00 87.62 128 TRP A C 1
ATOM 953 O O . TRP A 1 128 ? 8.497 -6.934 -26.427 1.00 87.62 128 TRP A O 1
ATOM 963 N N . LEU A 1 129 ? 8.571 -5.501 -24.704 1.00 86.62 129 LEU A N 1
ATOM 964 C CA . LEU A 1 129 ? 9.158 -6.388 -23.687 1.00 86.62 129 LEU A CA 1
ATOM 965 C C . LEU A 1 129 ? 8.221 -6.584 -22.478 1.00 86.62 129 LEU A C 1
ATOM 967 O O . LEU A 1 129 ? 8.671 -6.790 -21.352 1.00 86.62 129 LEU A O 1
ATOM 971 N N . GLY A 1 130 ? 6.908 -6.503 -22.704 1.00 84.50 130 GLY A N 1
ATOM 972 C CA . GLY A 1 130 ? 5.888 -6.800 -21.691 1.00 84.50 130 GLY A CA 1
ATOM 973 C C . GLY A 1 130 ? 5.274 -5.581 -20.999 1.00 84.50 130 GLY A C 1
ATOM 974 O O . GLY A 1 130 ? 4.300 -5.743 -20.274 1.00 84.50 130 GLY A O 1
ATOM 975 N N . GLY A 1 131 ? 5.763 -4.362 -21.257 1.00 87.31 131 GLY A N 1
ATOM 976 C CA . GLY A 1 131 ? 5.141 -3.141 -20.734 1.00 87.31 131 GLY A CA 1
ATOM 977 C C . GLY A 1 131 ? 5.252 -3.005 -19.210 1.00 87.31 131 GLY A C 1
ATOM 978 O O . GLY A 1 131 ? 6.328 -3.192 -18.648 1.00 87.31 131 GLY A O 1
ATOM 979 N N . ASN A 1 132 ? 4.165 -2.627 -18.531 1.00 83.38 132 ASN A N 1
ATOM 980 C CA . ASN A 1 132 ? 4.188 -2.386 -17.084 1.00 83.38 132 ASN A CA 1
ATOM 981 C C . ASN A 1 132 ? 4.361 -3.690 -16.297 1.00 83.38 132 ASN A C 1
ATOM 983 O O . ASN A 1 132 ? 3.540 -4.596 -16.406 1.00 83.38 132 ASN A O 1
ATOM 987 N N . VAL A 1 133 ? 5.405 -3.740 -15.470 1.00 84.00 133 VAL A N 1
ATOM 988 C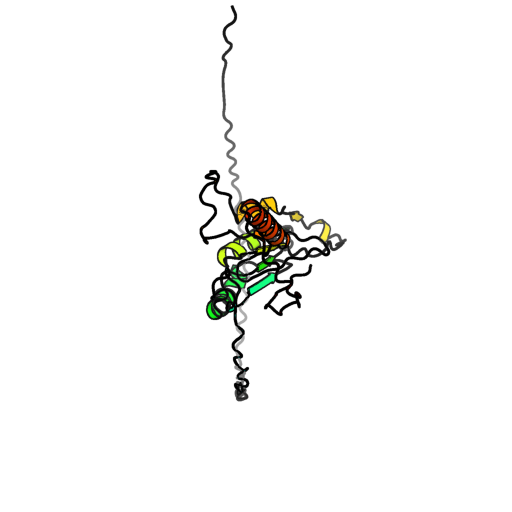 CA . VAL A 1 133 ? 5.742 -4.891 -14.624 1.00 84.00 133 VAL A CA 1
ATOM 989 C C . VAL A 1 133 ? 5.130 -4.716 -13.237 1.00 84.00 133 VAL A C 1
ATOM 991 O O . VAL A 1 133 ? 4.401 -5.585 -12.775 1.00 84.00 133 VAL A O 1
ATOM 994 N N . LEU A 1 134 ? 5.378 -3.567 -12.601 1.00 87.50 134 LEU A N 1
ATOM 995 C CA . LEU A 1 134 ? 4.813 -3.184 -11.309 1.00 87.50 134 LEU A CA 1
ATOM 996 C C . LEU A 1 134 ? 4.116 -1.838 -11.475 1.00 87.50 134 LEU A C 1
ATOM 998 O O . LEU A 1 134 ? 4.728 -0.864 -11.914 1.00 87.50 134 LEU A O 1
ATOM 1002 N N . LEU A 1 135 ? 2.833 -1.778 -11.129 1.00 88.44 135 LEU A N 1
ATOM 1003 C CA . LEU A 1 135 ? 2.060 -0.541 -11.245 1.00 88.44 135 LEU A CA 1
ATOM 1004 C C . LEU A 1 135 ? 2.406 0.474 -10.147 1.00 88.44 135 LEU A C 1
ATOM 1006 O O . LEU A 1 135 ? 2.182 1.662 -10.361 1.00 88.44 135 LEU A O 1
ATOM 1010 N N . GLY A 1 136 ? 2.963 0.022 -9.016 1.00 92.69 136 GLY A N 1
ATOM 1011 C CA . GLY A 1 136 ? 3.401 0.871 -7.907 1.00 92.69 136 GLY A CA 1
ATOM 1012 C C . GLY A 1 136 ? 2.275 1.702 -7.296 1.00 92.69 136 GLY A C 1
ATOM 1013 O O . GLY A 1 136 ? 1.118 1.272 -7.239 1.00 92.69 136 GLY A O 1
ATOM 1014 N N . ALA A 1 137 ? 2.617 2.922 -6.882 1.00 94.94 137 ALA A N 1
ATOM 1015 C CA . ALA A 1 137 ? 1.709 3.852 -6.229 1.00 94.94 137 ALA A CA 1
ATOM 1016 C C . ALA A 1 137 ? 0.385 4.078 -6.989 1.00 94.94 137 ALA A C 1
ATOM 1018 O O . ALA A 1 137 ? -0.649 3.999 -6.342 1.00 94.94 137 ALA A O 1
ATOM 1019 N N . PRO A 1 138 ? 0.332 4.251 -8.327 1.00 95.06 138 PRO A N 1
ATOM 1020 C CA . PRO A 1 138 ? -0.940 4.364 -9.048 1.00 95.06 138 PRO A CA 1
ATOM 1021 C C . PRO A 1 138 ? -1.978 3.269 -8.736 1.00 95.06 138 PRO A C 1
ATOM 1023 O O . PRO A 1 138 ? -3.136 3.582 -8.460 1.00 95.06 138 PRO A O 1
ATOM 1026 N N . ALA A 1 139 ? -1.578 1.991 -8.741 1.00 95.62 139 ALA A N 1
ATOM 1027 C CA . ALA A 1 139 ? -2.485 0.889 -8.399 1.00 95.62 139 ALA A CA 1
ATOM 1028 C C . ALA A 1 139 ? -2.738 0.792 -6.891 1.00 95.62 139 ALA A C 1
ATOM 1030 O O . ALA A 1 139 ? -3.855 0.475 -6.472 1.00 95.62 139 ALA A O 1
ATOM 1031 N N . GLY A 1 140 ? -1.721 1.093 -6.080 1.00 96.44 140 GLY A N 1
ATOM 1032 C CA . GLY A 1 140 ? -1.845 1.133 -4.627 1.00 96.44 140 GLY A CA 1
ATOM 1033 C C . GLY A 1 140 ? -2.848 2.192 -4.163 1.00 96.44 140 GLY A C 1
ATOM 1034 O O . GLY A 1 140 ? -3.703 1.887 -3.342 1.00 96.44 140 GLY A O 1
ATOM 1035 N N . THR A 1 141 ? -2.835 3.386 -4.764 1.00 96.56 141 THR A N 1
ATOM 1036 C CA . THR A 1 141 ? -3.786 4.477 -4.513 1.00 96.56 141 THR A CA 1
ATOM 1037 C C . THR A 1 141 ? -5.205 4.029 -4.826 1.00 96.56 141 THR A C 1
ATOM 1039 O O . THR A 1 141 ? -6.082 4.141 -3.973 1.00 96.56 141 THR A O 1
ATOM 1042 N N . GLU A 1 142 ? -5.441 3.485 -6.025 1.00 97.06 142 GLU A N 1
ATOM 1043 C CA . GLU A 1 142 ? -6.767 2.995 -6.414 1.00 97.06 142 GLU A CA 1
ATOM 1044 C C . GLU A 1 142 ? -7.277 1.934 -5.427 1.00 97.06 142 GLU A C 1
ATOM 1046 O O . GLU A 1 142 ? -8.426 1.984 -4.980 1.00 97.06 142 GLU A O 1
ATOM 1051 N N . THR A 1 143 ? -6.407 0.993 -5.062 1.00 97.62 143 THR A N 1
ATOM 1052 C CA . THR A 1 143 ? -6.724 -0.103 -4.144 1.00 97.62 143 THR A CA 1
ATOM 1053 C C . THR A 1 143 ? -7.009 0.407 -2.733 1.00 97.62 143 THR A C 1
ATOM 1055 O O . THR A 1 143 ? -8.035 0.047 -2.155 1.00 97.62 143 THR A O 1
ATOM 1058 N N . ALA A 1 144 ? -6.161 1.290 -2.198 1.00 96.81 144 ALA A N 1
ATOM 1059 C CA . ALA A 1 144 ? -6.329 1.907 -0.887 1.00 96.81 144 ALA A CA 1
ATOM 1060 C C . ALA A 1 144 ? -7.646 2.683 -0.805 1.00 96.81 144 ALA A C 1
ATOM 1062 O O . ALA A 1 144 ? -8.418 2.481 0.129 1.00 96.81 144 ALA A O 1
ATOM 1063 N N . THR A 1 145 ? -7.953 3.507 -1.810 1.00 95.88 145 THR A N 1
ATOM 1064 C CA . THR A 1 145 ? -9.197 4.281 -1.848 1.00 95.88 145 THR A CA 1
ATOM 1065 C C . THR A 1 145 ? -10.426 3.376 -1.922 1.00 95.88 145 THR A C 1
ATOM 1067 O O . THR A 1 145 ? -11.363 3.558 -1.148 1.00 95.88 145 THR A O 1
ATOM 1070 N N . LYS A 1 146 ? -10.441 2.377 -2.813 1.00 96.56 146 LYS A N 1
ATOM 1071 C CA . LYS A 1 146 ? -11.619 1.511 -3.003 1.00 96.56 146 LYS A CA 1
ATOM 1072 C C . LYS A 1 146 ? -11.883 0.565 -1.835 1.00 96.56 146 LYS A C 1
ATOM 1074 O O . LYS A 1 146 ? -13.035 0.221 -1.588 1.00 96.56 146 LYS A O 1
ATOM 1079 N N . LEU A 1 147 ? -10.839 0.140 -1.130 1.00 96.06 147 LEU A N 1
ATOM 1080 C CA . LEU A 1 147 ? -10.957 -0.718 0.053 1.00 96.06 147 LEU A CA 1
ATOM 1081 C C . LEU A 1 147 ? -11.016 0.081 1.364 1.00 96.06 147 LEU A C 1
ATOM 1083 O O . LEU A 1 147 ? -11.129 -0.507 2.440 1.00 96.06 147 LEU A O 1
ATOM 1087 N N . GLY A 1 148 ? -10.936 1.411 1.283 1.00 95.06 148 GLY A N 1
ATOM 1088 C CA . GLY A 1 148 ? -10.923 2.299 2.440 1.00 95.06 148 GLY A CA 1
ATOM 1089 C C . GLY A 1 148 ? -9.755 2.025 3.385 1.00 95.06 148 GLY A C 1
ATOM 1090 O O . GLY A 1 148 ? -9.953 2.039 4.592 1.00 95.06 148 GLY A O 1
ATOM 1091 N N . ALA A 1 149 ? -8.565 1.717 2.871 1.00 95.88 149 ALA A N 1
ATOM 1092 C CA . ALA A 1 149 ? -7.417 1.393 3.711 1.00 95.88 149 ALA A CA 1
ATOM 1093 C C . ALA A 1 149 ? -7.102 2.531 4.689 1.00 95.88 149 ALA A C 1
ATOM 1095 O O . ALA A 1 149 ? -6.937 3.683 4.285 1.00 95.88 149 ALA A O 1
ATOM 1096 N N . ARG A 1 150 ? -7.014 2.199 5.980 1.00 94.12 150 ARG A N 1
ATOM 1097 C CA . ARG A 1 150 ? -6.658 3.157 7.035 1.00 94.12 150 ARG A CA 1
ATOM 1098 C C . ARG A 1 150 ? -5.169 3.462 7.027 1.00 94.12 150 ARG A C 1
ATOM 1100 O O . ARG A 1 150 ? -4.798 4.626 7.106 1.00 94.12 150 ARG A O 1
ATOM 1107 N N . ALA A 1 151 ? -4.341 2.433 6.881 1.00 95.44 151 ALA A N 1
ATOM 1108 C CA . ALA A 1 151 ? -2.904 2.565 6.694 1.00 95.44 151 ALA A CA 1
ATOM 1109 C C . ALA A 1 151 ? -2.488 2.017 5.325 1.00 95.44 151 ALA A C 1
ATOM 1111 O O . ALA A 1 151 ? -2.983 0.978 4.883 1.00 95.44 151 ALA A O 1
ATOM 1112 N N . TRP A 1 152 ? -1.547 2.686 4.671 1.00 96.75 152 TRP A N 1
ATOM 1113 C CA . TRP A 1 152 ? -0.819 2.163 3.526 1.00 96.75 152 TRP A CA 1
ATOM 1114 C C . TRP A 1 152 ? 0.675 2.204 3.823 1.00 96.75 152 TRP A C 1
ATOM 1116 O O . TRP A 1 152 ? 1.292 3.265 3.853 1.00 96.75 152 TRP A O 1
ATOM 1126 N N . ILE A 1 153 ? 1.248 1.024 4.037 1.00 96.12 153 ILE A N 1
ATOM 1127 C CA . ILE A 1 153 ? 2.667 0.833 4.318 1.00 96.12 153 ILE A CA 1
ATOM 1128 C C . ILE A 1 153 ? 3.364 0.426 3.016 1.00 96.12 153 ILE A C 1
ATOM 1130 O O . ILE A 1 153 ? 2.940 -0.526 2.352 1.00 96.12 153 ILE A O 1
ATOM 1134 N N . SER A 1 154 ? 4.420 1.147 2.637 1.00 95.19 154 SER A N 1
ATOM 1135 C CA . SER A 1 154 ? 5.252 0.777 1.493 1.00 95.19 154 SER A CA 1
ATOM 1136 C C . SER A 1 154 ? 5.893 -0.575 1.751 1.00 95.19 154 SER A C 1
ATOM 1138 O O . SER A 1 154 ? 6.736 -0.717 2.635 1.00 95.19 154 SER A O 1
ATOM 1140 N N . ALA A 1 155 ? 5.503 -1.570 0.965 1.00 91.38 155 ALA A N 1
ATOM 1141 C CA . ALA A 1 155 ? 6.212 -2.833 0.931 1.00 91.38 155 ALA A CA 1
ATOM 1142 C C . ALA A 1 155 ? 7.390 -2.676 -0.037 1.00 91.38 155 ALA A C 1
ATOM 1144 O O . ALA A 1 155 ? 7.208 -2.674 -1.256 1.00 91.38 155 ALA A O 1
ATOM 1145 N N . HIS A 1 156 ? 8.584 -2.465 0.510 1.00 79.25 156 HIS A N 1
ATOM 1146 C CA . HIS A 1 156 ? 9.804 -2.392 -0.281 1.00 79.25 156 HIS A CA 1
ATOM 1147 C C . HIS A 1 156 ? 10.296 -3.817 -0.564 1.00 79.25 156 HIS A C 1
ATOM 1149 O O . HIS A 1 156 ? 10.677 -4.541 0.353 1.00 79.25 156 HIS A O 1
ATOM 1155 N N . ASP A 1 157 ? 10.311 -4.235 -1.831 1.00 67.25 157 ASP A N 1
ATOM 1156 C CA . ASP A 1 157 ? 11.115 -5.391 -2.234 1.00 67.25 157 ASP A CA 1
ATOM 1157 C C . ASP A 1 157 ? 12.572 -4.919 -2.174 1.00 67.25 157 ASP A C 1
ATOM 1159 O O . ASP A 1 157 ? 12.957 -4.062 -2.967 1.00 67.25 157 ASP A O 1
ATOM 1163 N N . GLY A 1 158 ? 13.326 -5.361 -1.154 1.00 63.91 158 GLY A N 1
ATOM 1164 C CA . GLY A 1 158 ? 14.721 -4.967 -0.889 1.00 63.91 158 GLY A CA 1
ATOM 1165 C C . GLY A 1 158 ? 15.533 -4.794 -2.173 1.00 63.91 158 GLY A C 1
ATOM 1166 O O . GLY A 1 158 ? 15.304 -5.538 -3.123 1.00 63.91 158 GLY A O 1
ATOM 1167 N N . GLU A 1 159 ? 16.452 -3.817 -2.224 1.00 64.12 159 GLU A N 1
ATOM 1168 C CA . GLU A 1 159 ? 17.216 -3.523 -3.444 1.00 64.12 159 GLU A CA 1
ATOM 1169 C C . GLU A 1 159 ? 17.892 -4.803 -3.950 1.00 64.12 159 GLU A C 1
ATOM 1171 O O . GLU A 1 159 ? 18.897 -5.272 -3.417 1.00 64.12 159 GLU A O 1
ATOM 1176 N N . LYS A 1 160 ? 17.293 -5.412 -4.974 1.00 67.81 160 LYS A N 1
ATOM 1177 C CA . LYS A 1 160 ? 17.860 -6.575 -5.639 1.00 67.81 160 LYS A CA 1
ATOM 1178 C C . LYS A 1 160 ? 18.890 -6.039 -6.610 1.00 67.81 160 LYS A C 1
ATOM 1180 O O . LYS A 1 160 ? 18.559 -5.244 -7.488 1.00 67.81 160 LYS A O 1
ATOM 1185 N N . ASP A 1 161 ? 20.132 -6.486 -6.470 1.00 66.56 161 ASP A N 1
ATOM 1186 C CA . ASP A 1 161 ? 21.203 -6.152 -7.408 1.00 66.56 161 ASP A CA 1
ATOM 1187 C C . ASP A 1 161 ? 20.968 -6.931 -8.720 1.00 66.56 161 ASP A C 1
ATOM 1189 O O . ASP A 1 161 ? 21.546 -7.988 -8.980 1.00 66.56 161 ASP A O 1
ATOM 1193 N N . VAL A 1 162 ? 20.011 -6.468 -9.528 1.00 66.12 162 VAL A N 1
ATOM 1194 C CA . VAL A 1 162 ? 19.612 -7.111 -10.784 1.00 66.12 162 VAL A CA 1
ATOM 1195 C C . VAL A 1 162 ? 20.545 -6.675 -11.913 1.00 66.12 162 VAL A C 1
ATOM 1197 O O . VAL A 1 162 ? 20.314 -5.685 -12.609 1.00 66.12 162 VAL A O 1
ATOM 1200 N N . ARG A 1 163 ? 21.619 -7.441 -12.124 1.00 72.06 163 ARG A N 1
ATOM 1201 C CA . ARG A 1 163 ? 22.578 -7.234 -13.222 1.00 72.06 163 ARG A CA 1
ATOM 1202 C C . ARG A 1 163 ? 22.194 -8.053 -14.458 1.00 72.06 163 ARG A C 1
ATOM 1204 O O . ARG A 1 163 ? 21.926 -9.246 -14.355 1.00 72.06 163 ARG A O 1
ATOM 1211 N N . GLY A 1 164 ? 22.214 -7.433 -15.638 1.00 78.88 164 GLY A N 1
ATOM 1212 C CA . GLY A 1 164 ? 21.994 -8.115 -16.915 1.00 78.88 164 GLY A CA 1
ATOM 1213 C C . GLY A 1 164 ? 21.522 -7.186 -18.036 1.00 78.88 164 GLY A C 1
ATOM 1214 O O . GLY A 1 164 ? 20.988 -6.108 -17.796 1.00 78.88 164 GLY A O 1
ATOM 1215 N N . LEU A 1 165 ? 21.678 -7.619 -19.291 1.00 72.75 165 LEU A N 1
ATOM 1216 C CA . LEU A 1 165 ? 21.175 -6.871 -20.457 1.00 72.75 165 LEU A CA 1
ATOM 1217 C C . LEU A 1 165 ? 19.656 -6.639 -20.392 1.00 72.75 165 LEU A C 1
ATOM 1219 O O . LEU A 1 165 ? 19.177 -5.584 -20.794 1.00 72.75 165 LEU A O 1
ATOM 1223 N N . ALA A 1 166 ? 18.911 -7.608 -19.851 1.00 67.56 166 ALA A N 1
ATOM 1224 C CA . ALA A 1 166 ? 17.464 -7.509 -19.679 1.00 67.56 166 ALA A CA 1
ATOM 1225 C C . ALA A 1 166 ? 17.061 -6.483 -18.605 1.00 67.56 166 ALA A C 1
ATOM 1227 O O . ALA A 1 166 ? 16.024 -5.840 -18.737 1.00 67.56 166 ALA A O 1
ATOM 1228 N N . THR A 1 167 ? 17.882 -6.294 -17.569 1.00 73.62 167 THR A N 1
ATOM 1229 C CA . THR A 1 167 ? 17.584 -5.359 -16.475 1.00 73.62 167 THR A CA 1
ATOM 1230 C C . THR A 1 167 ? 17.990 -3.932 -16.823 1.00 73.62 167 THR A C 1
ATOM 1232 O O . THR A 1 167 ? 17.360 -2.992 -16.353 1.00 73.62 167 THR A O 1
ATOM 1235 N N . GLY A 1 168 ? 18.945 -3.754 -17.743 1.00 77.69 168 GLY A N 1
ATOM 1236 C CA . GLY A 1 168 ? 19.329 -2.440 -18.271 1.00 77.69 168 GLY A CA 1
ATOM 1237 C C . GLY A 1 168 ? 18.217 -1.695 -19.025 1.00 77.69 168 GLY A C 1
ATOM 1238 O O . GLY A 1 168 ? 18.340 -0.493 -19.248 1.00 77.69 168 GLY A O 1
ATOM 1239 N N . LEU A 1 169 ? 17.134 -2.379 -19.414 1.00 82.94 169 LEU A N 1
ATOM 1240 C CA . LEU A 1 169 ? 15.976 -1.764 -20.074 1.00 82.94 169 LEU A CA 1
ATOM 1241 C C . LEU A 1 169 ? 14.802 -1.484 -19.125 1.00 82.94 169 LEU A C 1
ATOM 1243 O O . LEU A 1 169 ? 13.856 -0.806 -19.536 1.00 82.94 169 LEU A O 1
ATOM 1247 N N . LEU A 1 170 ? 14.859 -1.965 -17.878 1.00 86.94 170 LEU A N 1
ATOM 1248 C CA . LEU A 1 170 ? 13.833 -1.687 -16.877 1.00 86.94 170 LEU A CA 1
ATOM 1249 C C . LEU A 1 170 ? 13.901 -0.216 -16.466 1.00 86.94 170 LEU A C 1
ATOM 1251 O O . LEU A 1 170 ? 14.958 0.319 -16.132 1.00 86.94 170 LEU A O 1
ATOM 1255 N N . ARG A 1 171 ? 12.743 0.440 -16.464 1.00 88.62 171 ARG A N 1
ATOM 1256 C CA . ARG A 1 171 ? 12.572 1.787 -15.927 1.00 88.62 171 ARG A CA 1
ATOM 1257 C C . ARG A 1 171 ? 11.814 1.707 -14.617 1.00 88.62 171 ARG A C 1
ATOM 1259 O O . ARG A 1 171 ? 10.644 1.318 -14.608 1.00 88.62 171 ARG A O 1
ATOM 1266 N N . THR A 1 172 ? 12.471 2.135 -13.548 1.00 90.38 172 THR A N 1
ATOM 1267 C CA . THR A 1 172 ? 11.872 2.264 -12.220 1.00 90.38 172 THR A CA 1
ATOM 1268 C C . THR A 1 172 ? 11.539 3.724 -11.951 1.00 90.38 172 THR A C 1
ATOM 1270 O O . THR A 1 172 ? 12.408 4.591 -12.036 1.00 90.38 172 THR A O 1
ATOM 1273 N N . ARG A 1 173 ? 10.281 4.003 -11.612 1.00 91.50 173 ARG A N 1
ATOM 1274 C CA . ARG A 1 173 ? 9.854 5.276 -11.031 1.00 91.50 173 ARG A CA 1
ATOM 1275 C C . ARG A 1 173 ? 9.711 5.078 -9.530 1.00 91.50 173 ARG A C 1
ATOM 1277 O O . ARG A 1 173 ? 8.803 4.368 -9.097 1.00 91.50 173 ARG A O 1
ATOM 1284 N N . LYS A 1 174 ? 10.589 5.733 -8.772 1.00 91.31 174 LYS A N 1
ATOM 1285 C CA . LYS A 1 174 ? 10.478 5.819 -7.317 1.00 91.31 174 LYS A CA 1
ATOM 1286 C C . LYS A 1 174 ? 9.434 6.868 -6.942 1.00 91.31 174 LYS A C 1
ATOM 1288 O O . LYS A 1 174 ? 9.404 7.929 -7.565 1.00 91.31 174 LYS A O 1
ATOM 1293 N N . TRP A 1 175 ? 8.592 6.558 -5.964 1.00 92.50 175 TRP A N 1
ATOM 1294 C CA . TRP A 1 175 ? 7.581 7.481 -5.439 1.00 92.50 175 TRP A CA 1
ATOM 1295 C C . TRP A 1 175 ? 7.905 7.820 -3.988 1.00 92.50 175 TRP A C 1
ATOM 1297 O O . TRP A 1 175 ? 8.071 6.926 -3.158 1.00 92.50 175 TRP A O 1
ATOM 1307 N N . ALA A 1 176 ? 7.994 9.113 -3.683 1.00 91.75 176 ALA A N 1
ATOM 1308 C CA . ALA A 1 176 ? 8.196 9.569 -2.313 1.00 91.75 176 ALA A CA 1
ATOM 1309 C C . ALA A 1 176 ? 6.902 9.420 -1.501 1.00 91.75 176 ALA A C 1
ATOM 1311 O O . ALA A 1 176 ? 5.801 9.548 -2.044 1.00 91.75 176 ALA A O 1
ATOM 1312 N N . ARG A 1 177 ? 7.029 9.199 -0.188 1.00 93.38 177 ARG A N 1
ATOM 1313 C CA . ARG A 1 177 ? 5.888 9.085 0.733 1.00 93.38 177 ARG A CA 1
ATOM 1314 C C . ARG A 1 177 ? 4.936 10.273 0.594 1.00 93.38 177 ARG A C 1
ATOM 1316 O O . ARG A 1 177 ? 3.728 10.082 0.514 1.00 93.38 177 ARG A O 1
ATOM 1323 N N . GLU A 1 178 ? 5.479 11.482 0.529 1.00 92.00 178 GLU A N 1
ATOM 1324 C CA . GLU A 1 178 ? 4.727 12.736 0.467 1.00 92.00 178 GLU A CA 1
ATOM 1325 C C . GLU A 1 178 ? 3.959 12.864 -0.855 1.00 92.00 178 GLU A C 1
ATOM 1327 O O . GLU A 1 178 ? 2.830 13.359 -0.879 1.00 92.00 178 GLU A O 1
ATOM 1332 N N . GLU A 1 179 ? 4.547 12.376 -1.955 1.00 91.62 179 GLU A N 1
ATOM 1333 C CA . GLU A 1 179 ? 3.887 12.317 -3.262 1.00 91.62 179 GLU A CA 1
ATOM 1334 C C . GLU A 1 179 ? 2.669 11.392 -3.180 1.00 91.62 179 GLU A C 1
ATOM 1336 O O . GLU A 1 179 ? 1.575 11.785 -3.577 1.00 91.62 179 GLU A O 1
ATOM 1341 N N . VAL A 1 180 ? 2.825 10.207 -2.581 1.00 92.88 180 VAL A N 1
ATOM 1342 C CA . VAL A 1 180 ? 1.728 9.248 -2.390 1.00 92.88 180 VAL A CA 1
ATOM 1343 C C . VAL A 1 180 ? 0.647 9.809 -1.457 1.00 92.88 180 VAL A C 1
ATOM 1345 O O . VAL A 1 180 ? -0.535 9.774 -1.805 1.00 92.88 180 VAL A O 1
ATOM 1348 N N . GLU A 1 181 ? 1.033 10.375 -0.309 1.00 91.94 181 GLU A N 1
ATOM 1349 C CA . GLU A 1 181 ? 0.119 10.968 0.679 1.00 91.94 181 GLU A CA 1
ATOM 1350 C C . GLU A 1 181 ? -0.745 12.068 0.056 1.00 91.94 181 GLU A C 1
ATOM 1352 O O . GLU A 1 181 ? -1.956 12.101 0.280 1.00 91.94 181 GLU A O 1
ATOM 1357 N N . SER A 1 182 ? -0.155 12.922 -0.787 1.00 89.75 182 SER A N 1
ATOM 1358 C CA . SER A 1 182 ? -0.877 14.012 -1.452 1.00 89.75 182 SER A CA 1
ATOM 1359 C C . SER A 1 182 ? -2.030 13.532 -2.344 1.00 89.75 182 SER A C 1
ATOM 1361 O O . SER A 1 182 ? -3.012 14.256 -2.523 1.00 89.75 182 SER A O 1
ATOM 1363 N N . VAL A 1 183 ? -1.932 12.307 -2.872 1.00 90.25 183 VAL A N 1
ATOM 1364 C CA . VAL A 1 183 ? -2.932 11.711 -3.763 1.00 90.25 183 VAL A CA 1
ATOM 1365 C C . VAL A 1 183 ? -4.044 11.021 -2.971 1.00 90.25 183 VAL A C 1
ATOM 1367 O O . VAL A 1 183 ? -5.216 11.181 -3.311 1.00 90.25 183 VAL A O 1
ATOM 1370 N N . VAL A 1 184 ? -3.708 10.262 -1.920 1.00 89.56 184 VAL A N 1
ATOM 1371 C CA . VAL A 1 184 ? -4.707 9.501 -1.135 1.00 89.56 184 VAL A CA 1
ATOM 1372 C C . VAL A 1 184 ? -5.394 10.324 -0.052 1.00 89.56 184 VAL A C 1
ATOM 1374 O O . VAL A 1 184 ? -6.546 10.055 0.285 1.00 89.56 184 VAL A O 1
ATOM 1377 N N . SER A 1 185 ? -4.717 11.349 0.458 1.00 86.56 185 SER A N 1
ATOM 1378 C CA . SER A 1 185 ? -5.206 12.221 1.522 1.00 86.56 185 SER A CA 1
ATOM 1379 C C . SER A 1 185 ? -4.978 13.689 1.144 1.00 86.56 185 SER A C 1
ATOM 1381 O O . SER A 1 185 ? -4.176 14.372 1.789 1.00 86.56 185 SER A O 1
ATOM 1383 N N . PRO A 1 186 ? -5.674 14.221 0.114 1.00 76.75 186 PRO A N 1
ATOM 1384 C CA . PRO A 1 186 ? -5.514 15.613 -0.283 1.00 76.75 186 PRO A CA 1
ATOM 1385 C C . PRO A 1 186 ? -5.895 16.508 0.895 1.00 76.75 186 PRO A C 1
ATOM 1387 O O . PRO A 1 186 ? -7.070 16.604 1.268 1.00 76.75 186 PRO A O 1
ATOM 1390 N N . ARG A 1 187 ? -4.904 17.163 1.508 1.00 67.31 187 ARG A N 1
ATOM 1391 C CA . ARG A 1 187 ? -5.153 18.147 2.563 1.00 67.31 187 ARG A CA 1
ATOM 1392 C C . ARG A 1 187 ? -5.981 19.265 1.934 1.00 67.31 187 ARG A C 1
ATOM 1394 O O . ARG A 1 187 ? -5.461 20.063 1.158 1.00 67.31 187 ARG A O 1
ATOM 1401 N N . LYS A 1 188 ? -7.287 19.311 2.221 1.00 55.44 188 LYS A N 1
ATOM 1402 C CA . LYS A 1 188 ? -8.129 20.443 1.823 1.00 55.44 188 LYS A CA 1
ATOM 1403 C C . LYS A 1 188 ? -7.551 21.685 2.491 1.00 55.44 188 LYS A C 1
ATOM 1405 O O . LYS A 1 188 ? -7.631 21.834 3.706 1.00 55.44 188 LYS A O 1
ATOM 1410 N N . GLY A 1 189 ? -6.936 22.554 1.697 1.00 56.88 189 GLY A N 1
ATOM 1411 C CA . GLY A 1 189 ? -6.440 23.837 2.168 1.00 56.88 189 GLY A CA 1
ATOM 1412 C C . GLY A 1 189 ? -7.596 24.702 2.657 1.00 56.88 189 GLY A C 1
ATOM 1413 O O . GLY A 1 189 ? -8.288 25.300 1.846 1.00 56.88 189 GLY A O 1
ATOM 1414 N N . HIS A 1 190 ? -7.813 24.750 3.971 1.00 42.31 190 HIS A N 1
ATOM 1415 C CA . HIS A 1 190 ? -8.194 25.954 4.709 1.00 42.31 190 HIS A CA 1
ATOM 1416 C C . HIS A 1 190 ? -8.125 25.657 6.210 1.00 42.31 190 HIS A C 1
ATOM 1418 O O . HIS A 1 190 ? -8.912 24.879 6.747 1.00 42.31 190 HIS A O 1
ATOM 1424 N N . PHE A 1 191 ? -7.169 26.282 6.892 1.00 48.69 191 PHE A N 1
ATOM 1425 C CA . PHE A 1 191 ? -7.045 26.238 8.342 1.00 48.69 191 PHE A CA 1
ATOM 1426 C C . PHE A 1 191 ? -8.313 26.802 8.993 1.00 48.69 191 PHE A C 1
ATOM 1428 O O . PHE A 1 191 ? -8.595 27.993 8.899 1.00 48.69 191 PHE A O 1
ATOM 1435 N N . SER A 1 192 ? -9.056 25.941 9.681 1.00 45.09 192 SER A N 1
ATOM 1436 C CA . SER A 1 192 ? -9.904 26.331 10.807 1.00 45.09 192 SER A CA 1
ATOM 1437 C C . SER A 1 192 ? -9.400 25.539 12.016 1.00 45.09 192 SER A C 1
ATOM 1439 O O . SER A 1 192 ? -9.777 24.379 12.165 1.00 45.09 192 SER A O 1
ATOM 1441 N N . PRO A 1 193 ? -8.518 26.104 12.858 1.00 45.88 193 PRO A N 1
ATOM 1442 C CA . PRO A 1 193 ? -7.865 25.383 13.959 1.00 45.88 193 PRO A CA 1
ATOM 1443 C C . PRO A 1 193 ? -8.794 25.069 15.153 1.00 45.88 193 PRO A C 1
ATOM 1445 O O . PRO A 1 193 ? -8.327 24.926 16.274 1.00 45.88 193 PRO A O 1
ATOM 1448 N N . ALA A 1 194 ? -10.114 24.984 14.953 1.00 45.47 194 ALA A N 1
ATOM 1449 C CA . ALA A 1 194 ? -11.090 24.961 16.048 1.00 45.47 194 ALA A CA 1
ATOM 1450 C C . ALA A 1 194 ? -12.067 23.771 16.042 1.00 45.47 194 ALA A C 1
ATOM 1452 O O . ALA A 1 194 ? -12.977 23.739 16.866 1.00 45.47 194 ALA A O 1
ATOM 1453 N N . GLN A 1 195 ? -11.913 22.781 15.157 1.00 45.09 195 GLN A N 1
ATOM 1454 C CA . GLN A 1 195 ? -12.827 21.627 15.128 1.00 45.09 195 GLN A CA 1
ATOM 1455 C C . GLN A 1 195 ? -12.120 20.288 14.888 1.00 45.09 195 GLN A C 1
ATOM 1457 O O . GLN A 1 195 ? -12.588 19.416 14.163 1.00 45.09 195 GLN A O 1
ATOM 1462 N N . GLU A 1 196 ? -10.987 20.101 15.556 1.00 49.25 196 GLU A N 1
ATOM 1463 C CA . GLU A 1 196 ? -10.249 18.838 15.607 1.00 49.25 196 GLU A CA 1
ATOM 1464 C C . GLU A 1 196 ? -10.796 17.953 16.744 1.00 49.25 196 GLU A C 1
ATOM 1466 O O . GLU A 1 196 ? -10.145 17.684 17.744 1.00 49.25 196 GLU A O 1
ATOM 1471 N N . SER A 1 197 ? -12.077 17.585 16.673 1.00 49.19 197 SER A N 1
ATOM 1472 C CA . SER A 1 197 ? -12.685 16.608 17.595 1.00 49.19 197 SER A CA 1
ATOM 1473 C C . SER A 1 197 ? -14.080 16.201 17.127 1.00 49.19 197 SER A C 1
ATOM 1475 O O . SER A 1 197 ? -15.098 16.499 17.749 1.00 49.19 197 SER A O 1
ATOM 1477 N N . LYS A 1 198 ? -14.151 15.465 16.017 1.00 43.97 198 LYS A N 1
ATOM 1478 C CA . LYS A 1 198 ? -15.271 14.542 15.804 1.00 43.97 198 LYS A CA 1
ATOM 1479 C C . LYS A 1 198 ? -14.874 13.437 14.836 1.00 43.97 198 LYS A C 1
ATOM 1481 O O . LYS A 1 198 ? -14.776 13.667 13.642 1.00 43.97 198 LYS A O 1
ATOM 1486 N N . VAL A 1 199 ? -14.616 12.265 15.417 1.00 51.22 199 VAL A N 1
ATOM 1487 C CA . VAL A 1 199 ? -14.588 10.900 14.854 1.00 51.22 199 VAL A CA 1
ATOM 1488 C C . VAL A 1 199 ? -15.188 10.797 13.440 1.00 51.22 199 VAL A C 1
ATOM 1490 O O . VAL A 1 199 ? -16.338 10.404 13.267 1.00 51.22 199 VAL A O 1
ATOM 1493 N N . GLY A 1 200 ? -14.427 11.175 12.415 1.00 51.22 200 GLY A N 1
ATOM 1494 C CA . GLY A 1 200 ? -14.947 11.238 11.053 1.00 51.22 200 GLY A CA 1
ATOM 1495 C C . GLY A 1 200 ? -13.828 11.365 10.034 1.00 51.22 200 GLY A C 1
ATOM 1496 O O . GLY A 1 200 ? -13.338 12.460 9.791 1.00 51.22 200 GLY A O 1
ATOM 1497 N N . ASN A 1 201 ? -13.453 10.229 9.446 1.00 55.78 201 ASN A N 1
ATOM 1498 C CA . ASN A 1 201 ? -12.543 10.093 8.306 1.00 55.78 201 ASN A CA 1
ATOM 1499 C C . ASN A 1 201 ? -11.177 10.771 8.461 1.00 55.78 201 ASN A C 1
ATOM 1501 O O . ASN A 1 201 ? -10.854 11.725 7.753 1.00 55.78 201 ASN A O 1
ATOM 1505 N N . LYS A 1 202 ? -10.315 10.191 9.304 1.00 71.00 202 LYS A N 1
ATOM 1506 C CA . LYS A 1 202 ? -8.880 10.267 9.010 1.00 71.00 202 LYS A CA 1
ATOM 1507 C C . LYS A 1 202 ? -8.675 9.549 7.668 1.00 71.00 202 LYS A C 1
ATOM 1509 O O . LYS A 1 202 ? -9.162 8.431 7.508 1.00 71.00 202 LYS A O 1
ATOM 1514 N N . GLY A 1 203 ? -8.085 10.236 6.689 1.00 87.44 203 GLY A N 1
ATOM 1515 C CA . GLY A 1 203 ? -7.748 9.642 5.392 1.00 87.44 203 GLY A CA 1
ATOM 1516 C C . GLY A 1 203 ? -6.751 8.489 5.540 1.00 87.44 203 GLY A C 1
ATOM 1517 O O . GLY A 1 203 ? -6.333 8.164 6.651 1.00 87.44 203 GLY A O 1
ATOM 1518 N N . THR A 1 204 ? -6.359 7.873 4.426 1.00 94.31 204 THR A N 1
ATOM 1519 C CA . THR A 1 204 ? -5.326 6.832 4.442 1.00 94.31 204 THR A CA 1
ATOM 1520 C C . THR A 1 204 ? -4.001 7.425 4.917 1.00 94.31 204 THR A C 1
ATOM 1522 O O . THR A 1 204 ? -3.487 8.374 4.317 1.00 94.31 204 THR A O 1
ATOM 1525 N N . GLU A 1 205 ? -3.446 6.860 5.984 1.00 94.56 205 GLU A N 1
ATOM 1526 C CA . GLU A 1 205 ? -2.127 7.207 6.496 1.00 94.56 205 GLU A CA 1
ATOM 1527 C C . GLU A 1 205 ? -1.054 6.450 5.718 1.00 94.56 205 GLU A C 1
ATOM 1529 O O . GLU A 1 205 ? -1.049 5.221 5.678 1.00 94.56 205 GLU A O 1
ATOM 1534 N N . VAL A 1 206 ? -0.154 7.190 5.075 1.00 95.06 206 VAL A N 1
ATOM 1535 C CA . VAL A 1 206 ? 0.915 6.620 4.252 1.00 95.06 206 VAL A CA 1
ATOM 1536 C C . VAL A 1 206 ? 2.184 6.512 5.084 1.00 95.06 206 VAL A C 1
ATOM 1538 O O . VAL A 1 206 ? 2.617 7.499 5.682 1.00 95.06 206 VAL A O 1
ATOM 1541 N N . LEU A 1 207 ? 2.789 5.327 5.101 1.00 94.56 207 LEU A N 1
ATOM 1542 C CA . LEU A 1 207 ? 3.977 4.984 5.878 1.00 94.56 207 LEU A CA 1
ATOM 1543 C C . LEU A 1 207 ? 5.032 4.354 4.962 1.00 94.56 207 LEU A C 1
ATOM 1545 O O . LEU A 1 207 ? 4.713 3.549 4.090 1.00 94.56 207 LEU A O 1
ATOM 1549 N N . ALA A 1 208 ? 6.297 4.697 5.176 1.00 93.12 208 ALA A N 1
ATOM 1550 C CA . ALA A 1 208 ? 7.440 4.039 4.553 1.00 93.12 208 ALA A CA 1
ATOM 1551 C C . ALA A 1 208 ? 8.413 3.689 5.676 1.00 93.12 208 ALA A C 1
ATOM 1553 O O . ALA A 1 208 ? 9.053 4.587 6.214 1.00 93.12 208 ALA A O 1
ATOM 1554 N N . LEU A 1 209 ? 8.431 2.414 6.061 1.00 91.25 209 LEU A N 1
ATOM 1555 C CA . LEU A 1 209 ? 9.232 1.934 7.181 1.00 91.25 209 LEU A CA 1
ATOM 1556 C C . LEU A 1 209 ? 10.651 1.614 6.708 1.00 91.25 209 LEU A C 1
ATOM 1558 O O . LEU A 1 209 ? 10.844 0.986 5.663 1.00 91.25 209 LEU A O 1
ATOM 1562 N N . GLY A 1 210 ? 11.635 2.066 7.474 1.00 88.12 210 GLY A N 1
ATOM 1563 C CA . GLY A 1 210 ? 13.028 1.662 7.361 1.00 88.12 210 GLY A CA 1
ATOM 1564 C C . GLY A 1 210 ? 13.284 0.266 7.938 1.00 88.12 210 GLY A C 1
ATOM 1565 O O . GLY A 1 210 ? 12.435 -0.337 8.592 1.00 88.12 210 GLY A O 1
ATOM 1566 N N . SER A 1 211 ? 14.492 -0.255 7.713 1.00 85.31 211 SER A N 1
ATOM 1567 C CA . SER A 1 211 ? 14.916 -1.539 8.284 1.00 85.31 211 SER A CA 1
ATOM 1568 C C . SER A 1 211 ? 14.876 -1.490 9.813 1.00 85.31 211 SER A C 1
ATOM 1570 O O . SER A 1 211 ? 15.572 -0.675 10.418 1.00 85.31 211 SER A O 1
ATOM 1572 N N . GLY A 1 212 ? 14.124 -2.405 10.427 1.00 87.25 212 GLY A N 1
ATOM 1573 C CA . GLY A 1 212 ? 13.957 -2.476 11.882 1.00 87.25 212 GLY A CA 1
ATOM 1574 C C . GLY A 1 212 ? 12.989 -1.443 12.464 1.00 87.25 212 GLY A C 1
ATOM 1575 O O . GLY A 1 212 ? 12.869 -1.362 13.684 1.00 87.25 212 GLY A O 1
ATOM 1576 N N . GLU A 1 213 ? 12.309 -0.656 11.626 1.00 88.00 213 GLU A N 1
ATOM 1577 C CA . GLU A 1 213 ? 11.190 0.169 12.070 1.00 88.00 213 GLU A CA 1
ATOM 1578 C C . GLU A 1 213 ? 9.916 -0.672 12.161 1.00 88.00 213 GLU A C 1
ATOM 1580 O O . GLU A 1 213 ? 9.642 -1.529 11.320 1.00 88.00 213 GLU A O 1
ATOM 1585 N N . GLU A 1 214 ? 9.115 -0.394 13.182 1.00 87.25 214 GLU A N 1
ATOM 1586 C CA . GLU A 1 214 ? 7.895 -1.131 13.483 1.00 87.25 214 GLU A CA 1
ATOM 1587 C C . GLU A 1 214 ? 6.743 -0.152 13.679 1.00 87.25 214 GLU A C 1
ATOM 1589 O O . GLU A 1 214 ? 6.918 0.972 14.156 1.00 87.25 214 GLU A O 1
ATOM 1594 N N . VAL A 1 215 ? 5.539 -0.588 13.317 1.00 90.62 215 VAL A N 1
ATOM 1595 C CA . VAL A 1 215 ? 4.321 0.186 13.535 1.00 90.62 215 VAL A CA 1
ATOM 1596 C C . VAL A 1 215 ? 3.225 -0.710 14.087 1.00 90.62 215 VAL A C 1
ATOM 1598 O O . VAL A 1 215 ? 2.987 -1.812 13.590 1.00 90.62 215 VAL A O 1
ATOM 1601 N N . VAL A 1 216 ? 2.535 -0.216 15.113 1.00 91.19 216 VAL A N 1
ATOM 1602 C CA . VAL A 1 216 ? 1.392 -0.906 15.708 1.00 91.19 216 VAL A CA 1
ATOM 1603 C C . VAL A 1 216 ? 0.119 -0.438 15.017 1.00 91.19 216 VAL A C 1
ATOM 1605 O O . VAL A 1 216 ? -0.159 0.760 14.912 1.00 91.19 216 VAL A O 1
ATOM 1608 N N . LEU A 1 217 ? -0.670 -1.397 14.543 1.00 90.69 217 LEU A N 1
ATOM 1609 C CA . LEU A 1 217 ? -1.946 -1.153 13.885 1.00 90.69 217 LEU A CA 1
ATOM 1610 C C . LEU A 1 217 ? -3.092 -1.654 14.755 1.00 90.69 217 LEU A C 1
ATOM 1612 O O . LEU A 1 217 ? -3.048 -2.744 15.320 1.00 90.69 217 LEU A O 1
ATOM 1616 N N . THR A 1 218 ? -4.156 -0.864 14.812 1.00 88.44 218 THR A N 1
ATOM 1617 C CA . THR A 1 218 ? -5.403 -1.206 15.500 1.00 88.44 218 THR A CA 1
ATOM 1618 C C . THR A 1 218 ? -6.571 -1.131 14.524 1.00 88.44 218 THR A C 1
ATOM 1620 O O . THR A 1 218 ? -6.452 -0.592 13.422 1.00 88.44 218 THR A O 1
ATOM 1623 N N . SER A 1 219 ? -7.743 -1.611 14.938 1.00 85.00 219 SER A N 1
ATOM 1624 C CA . SER A 1 219 ? -8.991 -1.466 14.174 1.00 85.00 219 SER A CA 1
ATOM 1625 C C . SER A 1 219 ? -9.348 0.001 13.874 1.00 85.00 219 SER A C 1
ATOM 1627 O O . SER A 1 219 ? -10.072 0.280 12.914 1.00 85.00 219 SER A O 1
ATOM 1629 N N . GLU A 1 220 ? -8.792 0.942 14.642 1.00 82.56 220 GLU A N 1
ATOM 1630 C CA . GLU A 1 220 ? -8.969 2.382 14.461 1.00 82.56 220 GLU A CA 1
ATOM 1631 C C . GLU A 1 220 ? -7.929 3.023 13.526 1.00 82.56 220 GLU A C 1
ATOM 1633 O O . GLU A 1 220 ? -8.170 4.115 13.005 1.00 82.56 220 GLU A O 1
ATOM 1638 N N . GLY A 1 221 ? -6.827 2.332 13.226 1.00 83.19 221 GLY A N 1
ATOM 1639 C CA . GLY A 1 221 ? -5.740 2.814 12.372 1.00 83.19 221 GLY A CA 1
ATOM 1640 C C . GLY A 1 221 ? -4.371 2.690 13.037 1.00 83.19 221 GLY A C 1
ATOM 1641 O O . GLY A 1 221 ? -4.171 1.852 13.920 1.00 83.19 221 GLY A O 1
ATOM 1642 N N . VAL A 1 222 ? -3.430 3.522 12.592 1.00 86.69 222 VAL A N 1
ATOM 1643 C CA . VAL A 1 222 ? -2.054 3.555 13.101 1.00 86.69 222 VAL A CA 1
ATOM 1644 C C . VAL A 1 222 ? -2.035 4.062 14.538 1.00 86.69 222 VAL A C 1
ATOM 1646 O O . VAL A 1 222 ? -2.634 5.089 14.868 1.00 86.69 222 VAL A O 1
ATOM 1649 N N . TRP A 1 223 ? -1.354 3.324 15.406 1.00 84.06 223 TRP A N 1
ATOM 1650 C CA . TRP A 1 223 ? -1.202 3.673 16.805 1.00 84.06 223 TRP A CA 1
ATOM 1651 C C . TRP A 1 223 ? 0.151 4.343 17.045 1.00 84.06 223 TRP A C 1
ATOM 1653 O O . TRP A 1 223 ? 1.187 3.683 17.092 1.00 84.06 223 TRP A O 1
ATOM 1663 N N . ASN A 1 224 ? 0.140 5.663 17.243 1.00 74.00 224 ASN A N 1
ATOM 1664 C CA . ASN A 1 224 ? 1.339 6.398 17.643 1.00 74.00 224 ASN A CA 1
ATOM 1665 C C . ASN A 1 224 ? 1.614 6.199 19.138 1.00 74.00 224 ASN A C 1
ATOM 1667 O O . ASN A 1 224 ? 1.002 6.853 19.989 1.00 74.00 224 ASN A O 1
ATOM 1671 N N . VAL A 1 225 ? 2.566 5.318 19.449 1.00 62.12 225 VAL A N 1
ATOM 1672 C CA . VAL A 1 225 ? 3.006 5.025 20.824 1.00 62.12 225 VAL A CA 1
ATOM 1673 C C . VAL A 1 225 ? 3.487 6.299 21.539 1.00 62.12 225 VAL A C 1
ATOM 1675 O O . VAL A 1 225 ? 3.097 6.542 22.683 1.00 62.12 225 VAL A O 1
ATOM 1678 N N . ASP A 1 226 ? 4.228 7.167 20.844 1.00 57.62 226 ASP A N 1
ATOM 1679 C CA . ASP A 1 226 ? 4.803 8.394 21.422 1.00 57.62 226 ASP A CA 1
ATOM 1680 C C . ASP A 1 226 ? 3.758 9.468 21.747 1.00 57.62 226 ASP A C 1
ATOM 1682 O O . ASP A 1 226 ? 3.884 10.228 22.711 1.00 57.62 226 ASP A O 1
ATOM 1686 N N . GLN A 1 227 ? 2.693 9.538 20.950 1.00 58.44 227 GLN A N 1
ATOM 1687 C CA . GLN A 1 227 ? 1.675 10.578 21.073 1.00 58.44 227 GLN A CA 1
ATOM 1688 C C . GLN A 1 227 ? 0.826 10.359 22.329 1.00 58.44 227 GLN A C 1
ATOM 1690 O O . GLN A 1 227 ? 0.562 11.302 23.069 1.00 58.44 227 GLN A O 1
ATOM 1695 N N . LYS A 1 228 ? 0.506 9.098 22.646 1.00 58.50 228 LYS A N 1
ATOM 1696 C CA . LYS A 1 228 ? -0.228 8.755 23.867 1.00 58.50 228 LYS A CA 1
ATOM 1697 C C . LYS A 1 228 ? 0.582 9.030 25.134 1.00 58.50 228 LYS A C 1
ATOM 1699 O O . LYS A 1 228 ? 0.026 9.555 26.095 1.00 58.50 228 LYS A O 1
ATOM 1704 N N . GLN A 1 229 ? 1.882 8.726 25.138 1.00 61.03 229 GLN A N 1
ATOM 1705 C CA . GLN A 1 229 ? 2.743 9.049 26.282 1.00 61.03 229 GLN A CA 1
ATOM 1706 C C . GLN A 1 229 ? 2.826 10.563 26.510 1.00 61.03 229 GLN A C 1
ATOM 1708 O O . GLN A 1 229 ? 2.763 11.027 27.651 1.00 61.03 229 GLN A O 1
ATOM 1713 N N . ASN A 1 230 ? 2.911 11.348 25.433 1.00 62.66 230 ASN A N 1
ATOM 1714 C CA . ASN A 1 230 ? 2.901 12.806 25.522 1.00 62.66 230 ASN A CA 1
ATOM 1715 C C . ASN A 1 230 ? 1.549 13.361 25.991 1.00 62.66 230 ASN A C 1
ATOM 1717 O O . ASN A 1 230 ? 1.539 14.236 26.856 1.00 62.66 230 ASN A O 1
ATOM 1721 N N . ASP A 1 231 ? 0.426 12.831 25.505 1.00 71.00 231 ASP A N 1
ATOM 1722 C CA . ASP A 1 231 ? -0.915 13.240 25.939 1.00 71.00 231 ASP A CA 1
ATOM 1723 C C . ASP A 1 231 ? -1.156 12.914 27.418 1.00 71.00 231 ASP A C 1
ATOM 1725 O O . ASP A 1 231 ? -1.663 13.748 28.170 1.00 71.00 231 ASP A O 1
ATOM 1729 N N . GLU A 1 232 ? -0.751 11.725 27.875 1.00 73.62 232 GLU A N 1
ATOM 1730 C CA . GLU A 1 232 ? -0.830 11.334 29.286 1.00 73.62 232 GLU A CA 1
ATOM 1731 C C . GLU A 1 232 ? 0.052 12.226 30.163 1.00 73.62 232 GLU A C 1
ATOM 1733 O O . GLU A 1 232 ? -0.381 12.673 31.229 1.00 73.62 232 GLU A O 1
ATOM 1738 N N . ARG A 1 233 ? 1.254 12.572 29.690 1.00 69.75 233 ARG A N 1
ATOM 1739 C CA . ARG A 1 233 ? 2.156 13.499 30.379 1.00 69.75 233 ARG A CA 1
ATOM 1740 C C . ARG A 1 233 ? 1.580 14.911 30.449 1.00 69.75 233 ARG A C 1
ATOM 1742 O O . ARG A 1 233 ? 1.657 15.544 31.502 1.00 69.75 233 ARG A O 1
ATOM 1749 N N . MET A 1 234 ? 0.985 15.404 29.368 1.00 72.81 234 MET A N 1
ATOM 1750 C CA . MET A 1 234 ? 0.369 16.730 29.322 1.00 72.81 234 MET A CA 1
ATOM 1751 C C . MET A 1 234 ? -0.865 16.784 30.227 1.00 72.81 234 MET A C 1
ATOM 1753 O O . MET A 1 234 ? -1.018 17.720 31.008 1.00 72.81 234 MET A O 1
ATOM 1757 N N . LYS A 1 235 ? -1.686 15.729 30.221 1.00 75.12 235 LYS A N 1
ATOM 1758 C CA . LYS A 1 235 ? -2.848 15.583 31.103 1.00 75.12 235 LYS A CA 1
ATOM 1759 C C . LYS A 1 235 ? -2.441 15.510 32.575 1.00 75.12 235 LYS A C 1
ATOM 1761 O O . LYS A 1 235 ? -3.076 16.153 33.407 1.00 75.12 235 LYS A O 1
ATOM 1766 N N . ALA A 1 236 ? -1.359 14.801 32.897 1.00 74.56 236 ALA A N 1
ATOM 1767 C CA . ALA A 1 236 ? -0.789 14.777 34.242 1.00 74.56 236 ALA A CA 1
ATOM 1768 C C . ALA A 1 236 ? -0.279 16.164 34.674 1.00 74.56 236 ALA A C 1
ATOM 1770 O O . ALA A 1 236 ? -0.533 16.580 35.803 1.00 74.56 236 ALA A O 1
ATOM 1771 N N . GLN A 1 237 ? 0.369 16.915 33.776 1.00 77.44 237 GLN A N 1
ATOM 1772 C CA . GLN A 1 237 ? 0.794 18.297 34.041 1.00 77.44 237 GLN A CA 1
ATOM 1773 C C . GLN A 1 237 ? -0.398 19.246 34.234 1.00 77.44 237 GLN A C 1
ATOM 1775 O O . GLN A 1 237 ? -0.370 20.082 35.134 1.00 77.44 237 GLN A O 1
ATOM 1780 N N . THR A 1 238 ? -1.466 19.101 33.442 1.00 84.38 238 THR A N 1
ATOM 1781 C CA . THR A 1 238 ? -2.701 19.885 33.605 1.00 84.38 238 THR A CA 1
ATOM 1782 C C . THR A 1 238 ? -3.395 19.571 34.932 1.00 84.38 238 THR A C 1
ATOM 1784 O O . THR A 1 238 ? -3.773 20.493 35.647 1.00 84.38 238 THR A O 1
ATOM 1787 N N . LEU A 1 239 ? -3.516 18.293 35.308 1.00 79.31 239 LEU A N 1
ATOM 1788 C CA . LEU A 1 239 ? -4.098 17.888 36.595 1.00 79.31 239 LEU A CA 1
ATOM 1789 C C . LEU A 1 239 ? -3.280 18.417 37.782 1.00 79.31 239 LEU A C 1
ATOM 1791 O O . LEU A 1 239 ? -3.857 18.959 38.725 1.00 79.31 239 LEU A O 1
ATOM 1795 N N . ALA A 1 240 ? -1.947 18.354 37.692 1.00 76.31 240 ALA A N 1
ATOM 1796 C CA . ALA A 1 240 ? -1.053 18.921 38.696 1.00 76.31 240 ALA A CA 1
ATOM 1797 C C . ALA A 1 240 ? -1.214 20.448 38.825 1.00 76.31 240 ALA A C 1
ATOM 1799 O O . ALA A 1 240 ? -1.269 20.966 39.939 1.00 76.31 240 ALA A O 1
ATOM 1800 N N . ALA A 1 241 ? -1.361 21.170 37.708 1.00 80.94 241 ALA A N 1
ATOM 1801 C CA . ALA A 1 241 ? -1.617 22.613 37.712 1.00 80.94 241 ALA A CA 1
ATOM 1802 C C . ALA A 1 241 ? -2.976 22.985 38.336 1.00 80.94 241 ALA A C 1
ATOM 1804 O O . ALA A 1 241 ? -3.133 24.084 38.863 1.00 80.94 241 ALA A O 1
ATOM 1805 N N . MET A 1 242 ? -3.947 22.066 38.318 1.00 87.50 242 MET A N 1
ATOM 1806 C CA . MET A 1 242 ? -5.254 22.226 38.965 1.00 87.50 242 MET A CA 1
ATOM 1807 C C . MET A 1 242 ? -5.258 21.807 40.448 1.00 87.50 242 MET A C 1
ATOM 1809 O O . MET A 1 242 ? -6.316 21.803 41.073 1.00 87.50 242 MET A O 1
ATOM 1813 N N . GLY A 1 243 ? -4.103 21.445 41.023 1.00 79.31 243 GLY A N 1
ATOM 1814 C CA . GLY A 1 243 ? -3.993 21.002 42.417 1.00 79.31 243 GLY A CA 1
ATOM 1815 C C . GLY A 1 243 ? -4.612 19.625 42.683 1.00 79.31 243 GLY A C 1
ATOM 1816 O O . GLY A 1 243 ? -4.824 19.258 43.838 1.00 79.31 243 GLY A O 1
ATOM 1817 N N . LEU A 1 244 ? -4.912 18.862 41.629 1.00 72.56 244 LEU A N 1
ATOM 1818 C CA . LEU A 1 244 ? -5.411 17.497 41.729 1.00 72.56 244 LEU A CA 1
ATOM 1819 C C . LEU A 1 244 ? -4.213 16.548 41.687 1.00 72.56 244 LEU A C 1
ATOM 1821 O O . LEU A 1 244 ? -3.500 16.476 40.686 1.00 72.56 244 LEU A O 1
ATOM 1825 N N . SER A 1 245 ? -3.980 15.8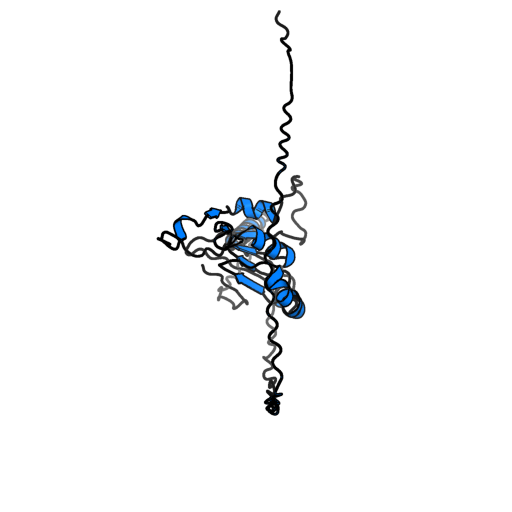15 42.776 1.00 62.41 245 SER A N 1
ATOM 1826 C CA . SER A 1 245 ? -2.924 14.805 42.809 1.00 62.41 245 SER A CA 1
ATOM 1827 C C . SER A 1 245 ? -3.235 13.702 41.794 1.00 62.41 245 SER A C 1
ATOM 1829 O O . SER A 1 245 ? -4.304 13.090 41.888 1.00 62.41 245 SER A O 1
ATOM 1831 N N . PRO A 1 246 ? -2.336 13.406 40.837 1.00 57.19 246 PRO A N 1
ATOM 1832 C CA . PRO A 1 246 ? -2.514 12.260 39.964 1.00 57.19 246 PRO A CA 1
ATOM 1833 C C . PRO A 1 246 ? -2.478 11.000 40.832 1.00 57.19 246 PRO A C 1
ATOM 1835 O O . PRO A 1 246 ? -1.472 10.698 41.473 1.00 57.19 246 PRO A O 1
ATOM 1838 N N . THR A 1 247 ? -3.590 10.273 40.896 1.00 58.09 247 THR A N 1
ATOM 1839 C CA . THR A 1 247 ? -3.623 8.944 41.507 1.00 58.09 247 THR A CA 1
ATOM 1840 C C . THR A 1 247 ? -2.831 8.008 40.599 1.00 58.09 247 THR A C 1
ATOM 1842 O O . THR A 1 247 ? -3.352 7.491 39.615 1.00 58.09 247 THR A O 1
ATOM 1845 N N . ILE A 1 248 ? -1.537 7.853 40.881 1.00 50.84 248 ILE A N 1
ATOM 1846 C CA . ILE A 1 248 ? -0.669 6.896 40.197 1.00 50.84 248 ILE A CA 1
ATOM 1847 C C . ILE A 1 248 ? -1.046 5.507 40.722 1.00 50.84 248 ILE A C 1
ATOM 1849 O O . ILE A 1 248 ? -0.492 5.033 41.711 1.00 50.84 248 ILE A O 1
ATOM 1853 N N . GLU A 1 249 ? -2.019 4.855 40.087 1.00 50.66 249 GLU A N 1
ATOM 1854 C CA . GLU A 1 249 ? -2.108 3.399 40.178 1.00 50.66 249 GLU A CA 1
ATOM 1855 C C . GLU A 1 249 ? -0.946 2.829 39.364 1.00 50.66 249 GLU A C 1
ATOM 1857 O O . GLU A 1 249 ? -0.999 2.771 38.136 1.00 50.66 249 GLU A O 1
ATOM 1862 N N . ALA A 1 250 ? 0.126 2.440 40.055 1.00 44.44 250 ALA A N 1
ATOM 1863 C CA . ALA A 1 250 ? 1.178 1.619 39.480 1.00 44.44 250 ALA A CA 1
ATOM 1864 C C . ALA A 1 250 ? 0.552 0.284 39.052 1.00 44.44 250 ALA A C 1
ATOM 1866 O O . ALA A 1 250 ? 0.306 -0.597 39.873 1.00 44.44 250 ALA A O 1
ATOM 1867 N N . ARG A 1 251 ? 0.213 0.168 37.768 1.00 46.66 251 ARG A N 1
ATOM 1868 C CA . ARG A 1 251 ? -0.181 -1.099 37.161 1.00 46.66 251 ARG A CA 1
ATOM 1869 C C . ARG A 1 251 ? 1.036 -1.667 36.461 1.00 46.66 251 ARG A C 1
ATOM 1871 O O . ARG A 1 251 ? 1.509 -1.078 35.492 1.00 46.66 251 ARG A O 1
ATOM 1878 N N . ASP A 1 252 ? 1.500 -2.811 36.952 1.00 45.41 252 ASP A N 1
ATOM 1879 C CA . ASP A 1 252 ? 2.385 -3.702 36.213 1.00 45.41 252 ASP A CA 1
ATOM 1880 C C . ASP A 1 252 ? 1.772 -3.948 34.824 1.00 45.41 252 ASP A C 1
ATOM 1882 O O . ASP A 1 252 ? 0.719 -4.581 34.683 1.00 45.41 252 ASP A O 1
ATOM 1886 N N . MET A 1 253 ? 2.386 -3.360 33.794 1.00 38.88 253 MET A N 1
ATOM 1887 C CA . MET A 1 253 ? 2.017 -3.575 32.397 1.00 38.88 253 MET A CA 1
ATOM 1888 C C . MET A 1 253 ? 2.569 -4.929 31.958 1.00 38.88 253 MET A C 1
ATOM 1890 O O . MET A 1 253 ? 3.636 -5.026 31.362 1.00 38.88 253 MET A O 1
ATOM 1894 N N . GLU A 1 254 ? 1.825 -5.985 32.262 1.00 43.94 254 GLU A N 1
ATOM 1895 C CA . GLU A 1 254 ? 1.943 -7.244 31.530 1.00 43.94 254 GLU A CA 1
ATOM 1896 C C . GLU A 1 254 ? 1.443 -7.013 30.088 1.00 43.94 254 GLU A C 1
ATOM 1898 O O . GLU A 1 254 ? 0.369 -6.415 29.914 1.00 43.94 254 GLU A O 1
ATOM 1903 N N . PRO A 1 255 ? 2.188 -7.436 29.049 1.00 39.22 255 PRO A N 1
ATOM 1904 C CA . PRO A 1 255 ? 1.779 -7.256 27.663 1.00 39.22 255 PRO A CA 1
ATOM 1905 C C . PRO A 1 255 ? 0.525 -8.092 27.397 1.00 39.22 255 PRO A C 1
ATOM 1907 O O . PRO A 1 255 ? 0.562 -9.316 27.274 1.00 39.22 255 PRO A O 1
ATOM 1910 N N . ARG A 1 256 ? -0.627 -7.420 27.351 1.00 46.91 256 ARG A N 1
ATOM 1911 C CA . ARG A 1 256 ? -1.903 -8.064 27.051 1.00 46.91 256 ARG A CA 1
ATOM 1912 C C . ARG A 1 256 ? -1.997 -8.338 25.561 1.00 46.91 256 ARG A C 1
ATOM 1914 O O . ARG A 1 256 ? -1.838 -7.435 24.748 1.00 46.91 256 ARG A O 1
ATOM 1921 N N . ASN A 1 257 ? -2.349 -9.582 25.268 1.00 44.38 257 ASN A N 1
ATOM 1922 C CA . ASN A 1 257 ? -2.688 -10.146 23.969 1.00 44.38 257 ASN A CA 1
ATOM 1923 C C . ASN A 1 257 ? -3.941 -9.452 23.390 1.00 44.38 257 ASN A C 1
ATOM 1925 O O . ASN A 1 257 ? -5.057 -9.964 23.460 1.00 44.38 257 ASN A O 1
ATOM 1929 N N . LEU A 1 258 ? -3.777 -8.216 22.921 1.00 49.12 258 LEU A N 1
ATOM 1930 C CA . LEU A 1 258 ? -4.675 -7.615 21.944 1.00 49.12 258 LEU A CA 1
ATOM 1931 C C . LEU A 1 258 ? -4.396 -8.328 20.621 1.00 49.12 258 LEU A C 1
ATOM 1933 O O . LEU A 1 258 ? -3.267 -8.754 20.398 1.00 49.12 258 LEU A O 1
ATOM 1937 N N . GLY A 1 259 ? -5.407 -8.496 19.768 1.00 46.75 259 GLY A N 1
ATOM 1938 C CA . GLY A 1 259 ? -5.224 -9.016 18.410 1.00 46.75 259 GLY A CA 1
ATOM 1939 C C . GLY A 1 259 ? -4.368 -8.050 17.594 1.00 46.75 259 GLY A C 1
ATOM 1940 O O . GLY A 1 259 ? -4.888 -7.281 16.798 1.00 46.75 259 GLY A O 1
ATOM 1941 N N . GLU A 1 260 ? -3.075 -8.036 17.877 1.00 49.50 260 GLU A N 1
ATOM 1942 C CA . GLU A 1 260 ? -2.070 -7.130 17.369 1.00 49.50 260 GLU A CA 1
ATOM 1943 C C . GLU A 1 260 ? -1.485 -7.770 16.121 1.00 49.50 260 GLU A C 1
ATOM 1945 O O . GLU A 1 260 ? -1.004 -8.904 16.136 1.00 49.50 260 GLU A O 1
ATOM 1950 N N . VAL A 1 261 ? -1.576 -7.052 15.008 1.00 52.31 261 VAL A N 1
ATOM 1951 C CA . VAL A 1 261 ? -0.891 -7.450 13.785 1.00 52.31 261 VAL A CA 1
ATOM 1952 C C . VAL A 1 261 ? 0.347 -6.584 13.699 1.00 52.31 261 VAL A C 1
ATOM 1954 O O . VAL A 1 261 ? 0.280 -5.408 13.346 1.00 52.31 261 VAL A O 1
ATOM 1957 N N . MET A 1 262 ? 1.469 -7.184 14.077 1.00 48.62 262 MET A N 1
ATOM 1958 C CA . MET A 1 262 ? 2.786 -6.581 13.980 1.00 48.62 262 MET A CA 1
ATOM 1959 C C . MET A 1 262 ? 3.281 -6.739 12.541 1.00 48.62 262 MET A C 1
ATOM 1961 O O . MET A 1 262 ? 3.469 -7.857 12.057 1.00 48.62 262 MET A O 1
ATOM 1965 N N . ALA A 1 263 ? 3.441 -5.623 11.834 1.00 53.28 263 ALA A N 1
ATOM 1966 C CA . ALA A 1 263 ? 4.056 -5.613 10.515 1.00 53.28 263 ALA A CA 1
ATOM 1967 C C . ALA A 1 263 ? 5.558 -5.348 10.679 1.00 53.28 263 ALA A C 1
ATOM 1969 O O . ALA A 1 263 ? 5.945 -4.249 11.066 1.00 53.28 263 ALA A O 1
ATOM 1970 N N . MET A 1 264 ? 6.380 -6.359 10.391 1.00 44.34 264 MET A N 1
ATOM 1971 C CA . MET A 1 264 ? 7.834 -6.229 10.268 1.00 44.34 264 MET A CA 1
ATOM 1972 C C . MET A 1 264 ? 8.195 -6.214 8.779 1.00 44.34 264 MET A C 1
ATOM 1974 O O . MET A 1 264 ? 7.626 -6.994 8.007 1.00 44.34 264 MET A O 1
ATOM 1978 N N . VAL A 1 265 ? 9.113 -5.329 8.386 1.00 47.22 265 VAL A N 1
ATOM 1979 C CA . VAL A 1 265 ? 9.714 -5.286 7.041 1.00 47.22 265 VAL A CA 1
ATOM 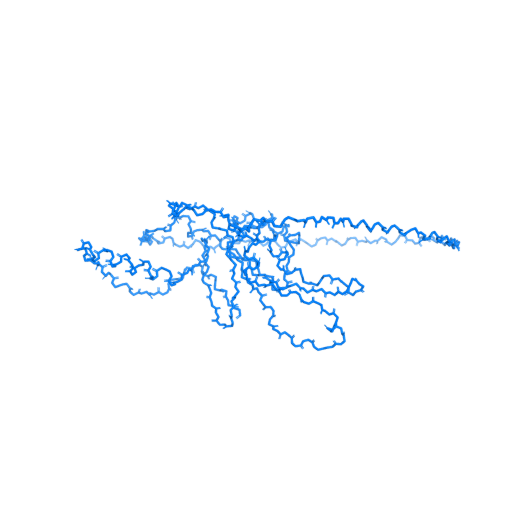1980 C C . VAL A 1 265 ? 11.120 -5.863 7.096 1.00 47.22 265 VAL A C 1
ATOM 1982 O O . VAL A 1 265 ? 11.874 -5.472 8.015 1.00 47.22 265 VAL A O 1
#

Organism: Phaeoacremonium minimum (strain UCR-PA7) (NCBI:txid1286976)